Protein AF-A0A0Q9ZZK9-F1 (afdb_monomer)

Mean predicted aligned error: 14.78 Å

Structure (mmCIF, N/CA/C/O backbone):
data_AF-A0A0Q9ZZK9-F1
#
_entry.id   AF-A0A0Q9ZZK9-F1
#
loop_
_atom_site.group_PDB
_atom_site.id
_atom_site.type_symbol
_atom_site.label_atom_id
_atom_site.label_alt_id
_atom_site.label_comp_id
_atom_site.label_asym_id
_atom_site.label_entity_id
_atom_site.label_seq_id
_atom_site.pdbx_PDB_ins_code
_atom_site.Cartn_x
_atom_site.Cartn_y
_atom_site.Cartn_z
_atom_site.occupancy
_atom_site.B_iso_or_equiv
_atom_site.auth_seq_id
_atom_site.auth_comp_id
_atom_site.auth_asym_id
_atom_site.auth_atom_id
_atom_site.pdbx_PDB_model_num
ATOM 1 N N . MET A 1 1 ? 10.231 29.703 -24.507 1.00 33.44 1 MET A N 1
ATOM 2 C CA . MET A 1 1 ? 10.403 28.643 -23.494 1.00 33.44 1 MET A CA 1
ATOM 3 C C . MET A 1 1 ? 9.186 27.746 -23.567 1.00 33.44 1 MET A C 1
ATOM 5 O O . MET A 1 1 ? 8.102 28.190 -23.223 1.00 33.44 1 MET A O 1
ATOM 9 N N . THR A 1 2 ? 9.335 26.544 -24.109 1.00 31.19 2 THR A N 1
ATOM 10 C CA . THR A 1 2 ? 8.313 25.496 -24.053 1.00 31.19 2 THR A CA 1
ATOM 11 C C . THR A 1 2 ? 8.443 24.808 -22.702 1.00 31.19 2 THR A C 1
ATOM 13 O O . THR A 1 2 ? 9.446 24.155 -22.432 1.00 31.19 2 THR A O 1
ATOM 16 N N . THR A 1 3 ? 7.464 25.004 -21.824 1.00 30.81 3 THR A N 1
ATOM 17 C CA . THR A 1 3 ? 7.377 24.270 -20.561 1.00 30.81 3 THR A CA 1
ATOM 18 C C . THR A 1 3 ? 7.040 22.821 -20.900 1.00 30.81 3 THR A C 1
ATOM 20 O O . THR A 1 3 ? 5.888 22.508 -21.195 1.00 30.81 3 THR A O 1
ATOM 23 N N . LEU A 1 4 ? 8.044 21.943 -20.924 1.00 34.81 4 LEU A N 1
ATOM 24 C CA . LEU A 1 4 ? 7.832 20.498 -20.934 1.00 34.81 4 LEU A CA 1
ATOM 25 C C . LEU A 1 4 ? 7.202 20.135 -19.586 1.00 34.81 4 LEU A C 1
ATOM 27 O O . LEU A 1 4 ? 7.900 19.962 -18.592 1.00 34.81 4 LEU A O 1
ATOM 31 N N . LYS A 1 5 ? 5.869 20.090 -19.527 1.00 42.38 5 LYS A N 1
ATOM 32 C CA . LYS A 1 5 ? 5.187 19.386 -18.443 1.00 42.38 5 LYS A CA 1
ATOM 33 C C . LYS A 1 5 ? 5.398 17.903 -18.710 1.00 42.38 5 LYS A C 1
ATOM 35 O O . LYS A 1 5 ? 4.790 17.362 -19.629 1.00 42.38 5 LYS A O 1
ATOM 40 N N . TYR A 1 6 ? 6.295 17.279 -17.956 1.00 49.12 6 TYR A N 1
ATOM 41 C CA . TYR A 1 6 ? 6.375 15.828 -17.909 1.00 49.12 6 TYR A CA 1
ATOM 42 C C . TYR A 1 6 ? 5.040 15.333 -17.341 1.00 49.12 6 TYR A C 1
ATOM 44 O O . TYR A 1 6 ? 4.742 15.566 -16.173 1.00 49.12 6 TYR A O 1
ATOM 52 N N . GLN A 1 7 ? 4.179 14.778 -18.195 1.00 57.91 7 GLN A N 1
ATOM 53 C CA . GLN A 1 7 ? 2.940 14.153 -17.749 1.00 57.91 7 GLN A CA 1
ATOM 54 C C . GLN A 1 7 ? 3.280 12.727 -17.341 1.00 57.91 7 GLN A C 1
ATOM 56 O O . GLN A 1 7 ? 3.675 11.918 -18.179 1.00 57.91 7 GLN A O 1
ATOM 61 N N . PHE A 1 8 ? 3.161 12.439 -16.049 1.00 69.69 8 PHE A N 1
ATOM 62 C CA . PHE A 1 8 ? 3.243 11.075 -15.560 1.00 69.69 8 PHE A CA 1
ATOM 63 C C . PHE A 1 8 ? 2.105 10.261 -16.182 1.00 69.69 8 PHE A C 1
ATOM 65 O O . PHE A 1 8 ? 0.929 10.542 -15.962 1.00 69.69 8 PHE A O 1
ATOM 72 N N . GLU A 1 9 ? 2.453 9.272 -16.999 1.00 81.38 9 GLU A N 1
ATOM 73 C CA . GLU A 1 9 ? 1.476 8.351 -17.572 1.00 81.38 9 GLU A CA 1
ATOM 74 C C . GLU A 1 9 ? 1.283 7.164 -16.627 1.00 81.38 9 GLU A C 1
ATOM 76 O O . GLU A 1 9 ? 2.243 6.464 -16.286 1.00 81.38 9 GLU A O 1
ATOM 81 N N . GLN A 1 10 ? 0.043 6.913 -16.215 1.00 87.44 10 GLN A N 1
ATOM 82 C CA . GLN A 1 10 ? -0.268 5.734 -15.421 1.00 87.44 10 GLN A CA 1
ATOM 83 C C . GLN A 1 10 ? -0.131 4.468 -16.271 1.00 87.44 10 GLN A C 1
ATOM 85 O O . GLN A 1 10 ? -0.814 4.318 -17.283 1.00 87.44 10 GLN A O 1
ATOM 90 N N . LYS A 1 11 ? 0.711 3.528 -15.832 1.00 92.31 11 LYS A N 1
ATOM 91 C CA . LYS A 1 11 ? 0.868 2.212 -16.466 1.00 92.31 11 LYS A CA 1
ATOM 92 C C . LYS A 1 11 ? 0.573 1.104 -15.467 1.00 92.31 11 LYS A C 1
ATOM 94 O O . LYS A 1 11 ? 0.975 1.180 -14.304 1.00 92.31 11 LYS A O 1
ATOM 99 N N . ARG A 1 12 ? -0.113 0.066 -15.939 1.00 95.00 12 ARG A N 1
ATOM 100 C CA . ARG A 1 12 ? -0.439 -1.139 -15.173 1.00 95.00 12 ARG A CA 1
ATOM 101 C C . ARG A 1 12 ? 0.036 -2.368 -15.925 1.00 95.00 12 ARG A C 1
ATOM 103 O O . ARG A 1 12 ? -0.025 -2.396 -17.152 1.00 95.00 12 ARG A O 1
ATOM 110 N N . LEU A 1 13 ? 0.474 -3.367 -15.178 1.00 94.00 13 LEU A N 1
ATOM 111 C CA . LEU A 1 13 ? 0.823 -4.683 -15.690 1.00 94.00 13 LEU A CA 1
ATOM 112 C C . LEU A 1 13 ? 0.164 -5.729 -14.793 1.00 94.00 13 LEU A C 1
ATOM 114 O O . LEU A 1 13 ? 0.241 -5.640 -13.570 1.00 94.00 13 LEU A O 1
ATOM 118 N N . ASP A 1 14 ? -0.506 -6.697 -15.402 1.00 93.62 14 ASP A N 1
ATOM 119 C CA . ASP A 1 14 ? -1.226 -7.751 -14.689 1.00 93.62 14 ASP A CA 1
ATOM 120 C C . ASP A 1 14 ? -0.397 -9.035 -14.607 1.00 93.62 14 ASP A C 1
ATOM 122 O O . ASP A 1 14 ? 0.556 -9.228 -15.364 1.00 93.62 14 ASP A O 1
ATOM 126 N N . ASN A 1 15 ? -0.834 -9.952 -13.740 1.00 89.81 15 ASN A N 1
ATOM 127 C CA . ASN A 1 15 ? -0.297 -11.309 -13.613 1.00 89.81 15 ASN A CA 1
ATOM 128 C C . ASN A 1 15 ? 1.190 -11.358 -13.231 1.00 89.81 15 ASN A C 1
ATOM 130 O O . ASN A 1 15 ? 1.934 -12.202 -13.732 1.00 89.81 15 ASN A O 1
ATOM 134 N N . PHE A 1 16 ? 1.632 -10.481 -12.327 1.00 88.06 16 PHE A N 1
ATOM 135 C CA . PHE A 1 16 ? 2.934 -10.670 -11.698 1.00 88.06 16 PHE A CA 1
ATOM 136 C C . PHE A 1 16 ? 2.920 -11.931 -10.837 1.00 88.06 16 PHE A C 1
ATOM 138 O O . PHE A 1 16 ? 2.077 -12.100 -9.953 1.00 88.06 16 PHE A O 1
ATOM 145 N N . GLU A 1 17 ? 3.897 -12.800 -11.066 1.00 82.19 17 GLU A N 1
ATOM 146 C CA . GLU A 1 17 ? 4.123 -13.978 -10.242 1.00 82.19 17 GLU A CA 1
ATOM 147 C C . GLU A 1 17 ? 5.374 -13.774 -9.397 1.00 82.19 17 GLU A C 1
ATOM 149 O O . GLU A 1 17 ? 6.471 -13.546 -9.911 1.00 82.19 17 GLU A O 1
ATOM 154 N N . TRP A 1 18 ? 5.214 -13.886 -8.079 1.00 78.06 18 TRP A N 1
ATOM 155 C CA . TRP A 1 18 ? 6.359 -13.988 -7.190 1.00 78.06 18 TRP A CA 1
ATOM 156 C C . TRP A 1 18 ? 7.059 -15.324 -7.443 1.00 78.06 18 TRP A C 1
ATOM 158 O O . TRP A 1 18 ? 6.504 -16.391 -7.172 1.00 78.06 18 TRP A O 1
ATOM 168 N N . SER A 1 19 ? 8.288 -15.266 -7.948 1.00 64.94 19 SER A N 1
ATOM 169 C CA . SER A 1 19 ? 9.157 -16.435 -8.011 1.00 64.94 19 SER A CA 1
ATOM 170 C C . SER A 1 19 ? 10.058 -16.442 -6.775 1.00 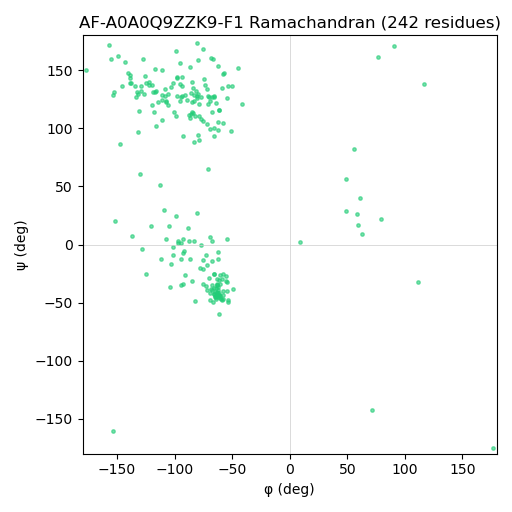64.94 19 SER A C 1
ATOM 172 O O . SER A 1 19 ? 10.740 -15.462 -6.490 1.00 64.94 19 SER A O 1
ATOM 174 N N . ASP A 1 20 ? 10.077 -17.557 -6.039 1.00 56.19 20 ASP A N 1
ATOM 175 C CA . ASP A 1 20 ? 10.838 -17.799 -4.793 1.00 56.19 20 ASP A CA 1
ATOM 176 C C . ASP A 1 20 ? 12.370 -17.553 -4.881 1.00 56.19 20 ASP A C 1
ATOM 178 O O . ASP A 1 20 ? 13.110 -17.855 -3.945 1.00 56.19 20 ASP A O 1
ATOM 182 N N . GLY A 1 21 ? 12.875 -17.053 -6.011 1.00 53.16 21 GLY A N 1
ATOM 183 C CA . GLY A 1 21 ? 14.287 -16.883 -6.340 1.00 53.16 21 GL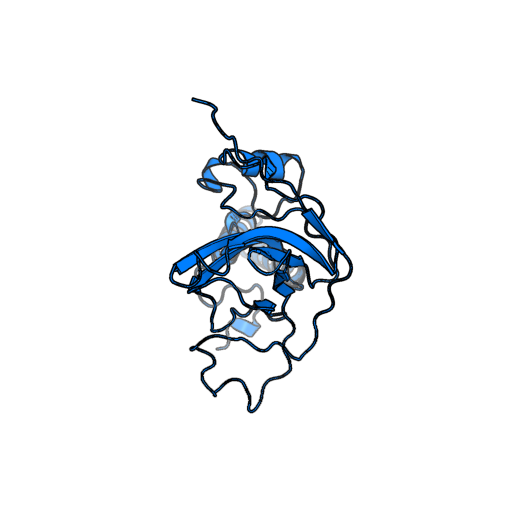Y A CA 1
ATOM 184 C C . GLY A 1 21 ? 14.774 -15.435 -6.365 1.00 53.16 21 GLY A C 1
ATOM 185 O O . GLY A 1 21 ? 15.687 -15.152 -7.141 1.00 53.16 21 GLY A O 1
ATOM 186 N N . SER A 1 22 ? 14.191 -14.532 -5.565 1.00 46.97 22 SER A N 1
ATOM 187 C CA . SER A 1 22 ? 14.610 -13.123 -5.463 1.00 46.97 22 SER A CA 1
ATOM 188 C C . SER A 1 22 ? 16.121 -12.995 -5.223 1.00 46.97 22 SER A C 1
ATOM 190 O O . SER A 1 22 ? 16.605 -13.081 -4.093 1.00 46.97 22 SER A O 1
ATOM 192 N N . LYS A 1 23 ? 16.881 -12.751 -6.294 1.00 44.78 23 LYS A N 1
ATOM 193 C CA . LYS A 1 23 ? 18.281 -12.334 -6.222 1.00 44.78 23 LYS A CA 1
ATOM 194 C C . LYS A 1 23 ? 18.297 -10.848 -5.894 1.00 44.78 23 LYS A C 1
ATOM 196 O O . LYS A 1 23 ? 18.299 -10.023 -6.798 1.00 44.78 23 LYS A O 1
ATOM 201 N N . LEU A 1 24 ? 18.325 -10.517 -4.606 1.00 49.19 24 LEU A N 1
ATOM 202 C CA . LEU A 1 24 ? 18.665 -9.166 -4.161 1.00 49.19 24 LEU A CA 1
ATOM 203 C C . LEU A 1 24 ? 20.064 -8.832 -4.702 1.00 49.19 24 LEU A C 1
ATOM 205 O O . LEU A 1 24 ? 21.065 -9.360 -4.217 1.00 49.19 24 LEU A O 1
ATOM 209 N N . SER A 1 25 ? 20.156 -8.004 -5.742 1.00 40.66 25 SER A N 1
ATOM 210 C CA . SER A 1 25 ? 21.444 -7.523 -6.242 1.00 40.66 25 SER A CA 1
ATOM 211 C C . SER A 1 25 ? 21.783 -6.189 -5.581 1.00 40.66 25 SER A C 1
ATOM 213 O O . SER A 1 25 ? 21.379 -5.135 -6.061 1.00 40.66 25 SER A O 1
ATOM 215 N N . GLY A 1 26 ? 22.526 -6.251 -4.475 1.00 38.25 26 GLY A N 1
ATOM 216 C CA . GLY A 1 26 ? 23.018 -5.094 -3.724 1.00 38.25 26 GLY A CA 1
ATOM 217 C C . GLY A 1 26 ? 23.906 -5.523 -2.551 1.00 38.25 26 GLY A C 1
ATOM 218 O O . GLY A 1 26 ? 23.743 -6.613 -2.008 1.00 38.25 26 GLY A O 1
ATOM 219 N N . ILE A 1 27 ? 24.875 -4.679 -2.178 1.00 40.12 27 ILE A N 1
ATOM 220 C CA . ILE A 1 27 ? 26.032 -4.969 -1.293 1.00 40.12 27 ILE A CA 1
ATOM 221 C C . ILE A 1 27 ? 25.641 -5.374 0.152 1.00 40.12 27 ILE A C 1
ATOM 223 O O . ILE A 1 27 ? 26.486 -5.818 0.926 1.00 40.12 27 ILE A O 1
ATOM 227 N N . THR A 1 28 ? 24.359 -5.311 0.510 1.00 42.41 28 THR A N 1
ATOM 228 C CA . THR A 1 28 ? 23.844 -5.616 1.854 1.00 42.41 28 THR A CA 1
ATOM 229 C C . THR A 1 28 ? 23.132 -6.965 1.962 1.00 42.41 28 THR A C 1
ATOM 231 O O . THR A 1 28 ? 22.458 -7.214 2.959 1.00 42.41 28 THR A O 1
ATOM 234 N N . ALA A 1 29 ? 23.306 -7.874 0.997 1.00 41.09 29 ALA A N 1
ATOM 235 C CA . ALA A 1 29 ? 23.005 -9.293 1.201 1.00 41.09 29 ALA A CA 1
ATOM 236 C C . ALA A 1 29 ? 24.052 -9.912 2.155 1.00 41.09 29 ALA A C 1
ATOM 238 O O . ALA A 1 29 ? 24.884 -10.737 1.778 1.00 41.09 29 ALA A O 1
ATOM 239 N N . LEU A 1 30 ? 24.059 -9.455 3.411 1.00 39.41 30 LEU A N 1
ATOM 240 C CA . LEU A 1 30 ? 24.811 -10.071 4.494 1.00 39.41 30 LEU A CA 1
ATOM 241 C C . LEU A 1 30 ? 24.196 -11.448 4.745 1.00 39.41 30 LEU A C 1
ATOM 243 O O . LEU A 1 30 ? 23.138 -11.540 5.355 1.00 39.41 30 LEU A O 1
ATOM 247 N N . THR A 1 31 ? 24.861 -12.469 4.199 1.00 39.97 31 THR A N 1
ATOM 248 C CA . THR A 1 31 ? 25.118 -13.880 4.591 1.00 39.97 31 THR A CA 1
ATOM 249 C C . THR A 1 31 ? 24.412 -14.556 5.788 1.00 39.97 31 THR A C 1
ATOM 251 O O . THR A 1 31 ? 24.698 -15.718 6.063 1.00 39.97 31 THR A O 1
ATOM 254 N N . ASN A 1 32 ? 23.494 -13.910 6.500 1.00 40.75 32 ASN A N 1
ATOM 255 C CA . ASN A 1 32 ? 22.751 -14.455 7.635 1.00 40.75 32 ASN A CA 1
ATOM 256 C C . ASN A 1 32 ? 21.324 -14.897 7.272 1.00 40.75 32 ASN A C 1
ATOM 258 O O . ASN A 1 32 ? 20.674 -15.549 8.084 1.00 40.75 32 ASN A O 1
ATOM 262 N N . ASP A 1 33 ? 20.838 -14.583 6.068 1.00 45.06 33 ASP A N 1
ATOM 263 C CA . ASP A 1 33 ? 19.449 -14.859 5.673 1.00 45.06 33 ASP A CA 1
ATOM 264 C C . ASP A 1 33 ? 19.222 -16.266 5.089 1.00 45.06 33 ASP A C 1
ATOM 266 O O . ASP A 1 33 ? 18.076 -16.699 4.984 1.00 45.06 33 ASP A O 1
ATOM 270 N N . GLU A 1 34 ? 20.282 -17.011 4.752 1.00 43.56 34 GLU A N 1
ATOM 271 C CA . GLU A 1 34 ? 20.164 -18.240 3.947 1.00 43.56 34 GLU A CA 1
ATOM 272 C C . GLU A 1 34 ? 20.056 -19.556 4.734 1.00 43.56 34 GLU A C 1
ATOM 274 O O . GLU A 1 34 ? 19.752 -20.582 4.128 1.00 43.56 34 GLU A O 1
ATOM 279 N N . ARG A 1 35 ? 20.310 -19.591 6.052 1.00 40.25 35 ARG A N 1
ATOM 280 C CA . ARG A 1 35 ? 20.484 -20.889 6.741 1.00 40.25 35 ARG A CA 1
ATOM 281 C C . ARG A 1 35 ? 19.237 -21.541 7.339 1.00 40.25 35 ARG A C 1
ATOM 283 O O . ARG A 1 35 ? 19.246 -22.760 7.391 1.00 40.25 35 ARG A O 1
ATOM 290 N N . ASP A 1 36 ? 18.181 -20.809 7.709 1.00 40.44 36 ASP A N 1
ATOM 291 C CA . ASP A 1 36 ? 17.044 -21.408 8.452 1.00 40.44 36 ASP A CA 1
ATOM 292 C C . ASP A 1 36 ? 15.664 -20.733 8.245 1.00 40.44 36 ASP A C 1
ATOM 294 O O . ASP A 1 36 ? 14.758 -20.879 9.067 1.00 40.44 36 ASP A O 1
A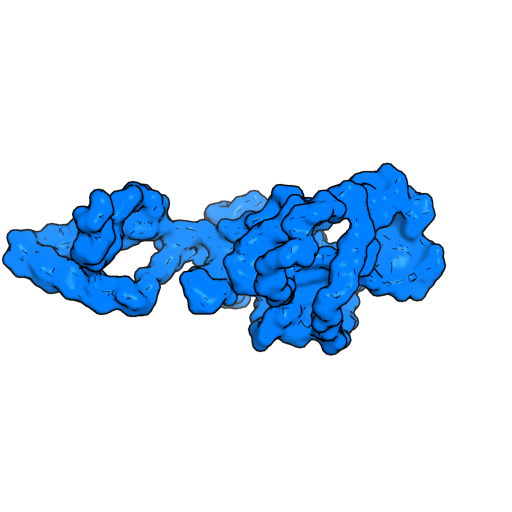TOM 298 N N . ARG A 1 37 ? 15.439 -19.967 7.168 1.00 49.62 37 ARG A N 1
ATOM 299 C CA . ARG A 1 37 ? 14.159 -19.251 7.013 1.00 49.62 37 ARG A CA 1
ATOM 300 C C . ARG A 1 37 ? 13.063 -20.110 6.382 1.00 49.62 37 ARG A C 1
ATOM 302 O O . ARG A 1 37 ? 13.176 -20.542 5.237 1.00 49.62 37 ARG A O 1
ATOM 309 N N . VAL A 1 38 ? 11.943 -20.243 7.101 1.00 52.81 38 VAL A N 1
ATOM 310 C CA . VAL A 1 38 ? 10.607 -20.339 6.487 1.00 52.81 38 VAL A CA 1
ATOM 311 C C . VAL A 1 38 ? 10.573 -19.320 5.348 1.00 52.81 38 VAL A C 1
ATOM 313 O O . VAL A 1 38 ? 10.850 -18.142 5.583 1.00 52.81 38 VAL A O 1
ATOM 316 N N . ARG A 1 39 ? 10.341 -19.774 4.112 1.00 64.12 39 ARG A N 1
ATOM 317 C CA . ARG A 1 39 ? 10.305 -18.897 2.935 1.00 64.12 39 ARG A CA 1
ATOM 318 C C . ARG A 1 39 ? 9.164 -17.898 3.114 1.00 64.12 39 ARG A C 1
ATOM 320 O O . ARG A 1 39 ? 8.014 -18.252 2.884 1.00 64.12 39 ARG A O 1
ATOM 327 N N . LYS A 1 40 ? 9.488 -16.685 3.559 1.00 75.56 40 LYS A N 1
ATOM 328 C CA . LYS A 1 40 ? 8.525 -15.589 3.669 1.00 75.56 40 LYS A CA 1
ATOM 329 C C . LYS A 1 40 ? 8.178 -15.104 2.272 1.00 75.56 40 LYS A C 1
ATOM 331 O O . LYS A 1 40 ? 9.081 -14.896 1.457 1.00 75.56 40 LYS A O 1
ATOM 336 N N . GLN A 1 41 ? 6.895 -14.911 2.003 1.00 87.00 41 GLN A N 1
ATOM 337 C CA . GLN A 1 41 ? 6.450 -14.261 0.777 1.00 87.00 41 GLN A CA 1
ATOM 338 C C . GLN A 1 41 ? 6.217 -12.777 1.058 1.00 87.00 41 GLN A C 1
ATOM 340 O O . GLN A 1 41 ? 5.688 -12.430 2.113 1.00 87.00 41 GLN A O 1
ATOM 345 N N . PRO A 1 42 ? 6.620 -11.861 0.166 1.00 91.31 42 PRO A N 1
ATOM 346 C CA . PRO A 1 42 ? 6.307 -10.459 0.370 1.00 91.31 42 PRO A CA 1
ATOM 347 C C . PRO A 1 42 ? 4.825 -10.205 0.101 1.00 91.31 42 PRO A C 1
ATOM 349 O O . PRO A 1 42 ? 4.298 -10.679 -0.901 1.00 91.31 42 PRO A O 1
ATOM 352 N N . LEU A 1 43 ? 4.164 -9.409 0.939 1.00 91.75 43 LEU A N 1
ATOM 353 C CA . LEU A 1 43 ? 2.839 -8.852 0.637 1.00 91.75 43 LEU A CA 1
ATOM 354 C C . LEU A 1 43 ? 2.931 -7.849 -0.512 1.00 91.75 43 LEU A C 1
ATOM 356 O O . LEU A 1 43 ? 2.077 -7.817 -1.397 1.00 91.75 43 LEU A O 1
ATOM 360 N N . PHE A 1 44 ? 4.007 -7.063 -0.506 1.00 94.06 44 PHE A N 1
ATOM 361 C CA . PHE A 1 44 ? 4.289 -6.027 -1.487 1.00 94.06 44 PHE A CA 1
ATOM 362 C C . PHE A 1 44 ? 5.762 -6.042 -1.859 1.00 94.06 44 PHE A C 1
ATOM 364 O O . PHE A 1 44 ? 6.627 -6.256 -1.003 1.00 94.06 44 PHE A O 1
ATOM 371 N N . TYR A 1 45 ? 6.053 -5.774 -3.123 1.00 93.81 45 TYR A N 1
ATOM 372 C CA . TYR A 1 45 ? 7.416 -5.648 -3.618 1.00 93.81 45 TYR A CA 1
ATOM 373 C C . TYR A 1 45 ? 7.478 -4.662 -4.783 1.00 93.81 45 TYR A C 1
ATOM 375 O O . TYR A 1 45 ? 6.449 -4.333 -5.375 1.00 93.81 45 TYR A O 1
ATOM 383 N N . LEU A 1 46 ? 8.678 -4.178 -5.095 1.00 93.44 46 LEU A N 1
ATOM 384 C CA . LEU A 1 46 ? 8.940 -3.456 -6.335 1.00 93.44 46 LEU A CA 1
ATOM 385 C C . LEU A 1 46 ? 9.539 -4.400 -7.371 1.00 93.44 46 LEU A C 1
ATOM 387 O O . LEU A 1 46 ? 10.323 -5.277 -7.016 1.00 93.44 46 LEU A O 1
ATOM 391 N N . GLU A 1 47 ? 9.165 -4.217 -8.629 1.00 92.44 47 GL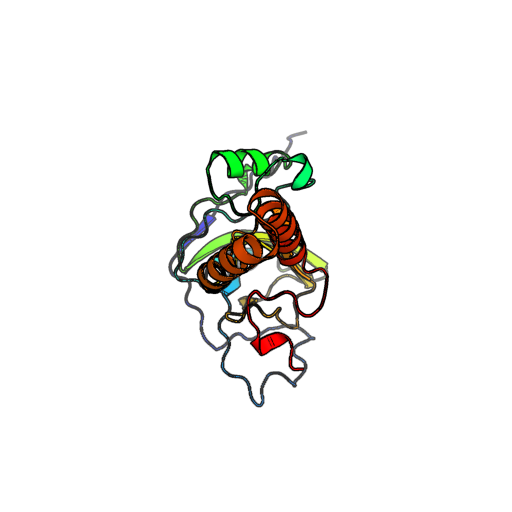U A N 1
ATOM 392 C CA . GLU A 1 47 ? 9.683 -4.978 -9.762 1.00 92.44 47 GLU A CA 1
ATOM 393 C C . GLU A 1 47 ? 10.152 -4.018 -10.850 1.00 92.44 47 GLU A C 1
ATOM 395 O O . GLU A 1 47 ? 9.435 -3.089 -11.233 1.00 92.44 47 GLU A O 1
ATOM 400 N N . THR A 1 48 ? 11.356 -4.257 -11.352 1.00 90.94 48 THR A N 1
ATOM 401 C CA . THR A 1 48 ? 11.954 -3.461 -12.422 1.00 90.94 48 THR A CA 1
ATOM 402 C C . THR A 1 48 ? 11.690 -4.129 -13.767 1.00 90.94 48 THR A C 1
ATOM 404 O O . THR A 1 48 ? 12.068 -5.280 -13.980 1.00 90.94 48 THR A O 1
ATOM 407 N N . VAL A 1 49 ? 11.064 -3.402 -14.691 1.00 90.00 49 VAL A N 1
ATOM 408 C CA . VAL A 1 49 ? 10.748 -3.872 -16.044 1.00 90.00 49 VAL A CA 1
ATOM 409 C C . VAL A 1 49 ? 11.483 -3.000 -17.053 1.00 90.00 49 VAL A C 1
ATOM 411 O O . VAL A 1 49 ? 11.175 -1.817 -17.201 1.00 90.00 49 VAL A O 1
ATOM 414 N N . SER A 1 50 ? 12.437 -3.591 -17.771 1.00 89.44 50 SER A N 1
ATOM 415 C CA . SER A 1 50 ? 13.195 -2.874 -18.796 1.00 89.44 50 SER A CA 1
ATOM 416 C C . SER A 1 50 ? 12.304 -2.453 -19.956 1.00 89.44 50 SER A C 1
ATOM 418 O O . SER A 1 50 ? 11.611 -3.276 -20.559 1.00 89.44 50 SER A O 1
ATOM 420 N N . ILE A 1 51 ? 12.350 -1.162 -20.275 1.00 86.88 51 ILE A N 1
ATOM 421 C CA . ILE A 1 51 ? 11.701 -0.602 -21.460 1.00 86.88 51 ILE A CA 1
ATOM 422 C C . ILE A 1 51 ? 12.616 -0.836 -22.662 1.00 86.88 51 ILE A C 1
ATOM 424 O O . ILE A 1 51 ? 12.184 -1.341 -23.700 1.00 86.88 51 ILE A O 1
ATOM 428 N N . ASP A 1 52 ? 13.895 -0.499 -22.499 1.00 87.88 52 ASP A N 1
ATOM 429 C CA . ASP A 1 52 ? 14.954 -0.691 -23.482 1.00 87.88 52 ASP A CA 1
ATOM 430 C C . ASP A 1 52 ? 16.332 -0.829 -22.798 1.00 87.88 52 ASP A C 1
ATOM 432 O O . ASP A 1 52 ? 16.430 -1.174 -21.624 1.00 87.88 52 ASP A O 1
ATOM 436 N N . SER A 1 53 ? 17.426 -0.616 -23.537 1.00 84.00 53 SER A N 1
ATOM 437 C CA . SER A 1 53 ? 18.790 -0.702 -22.996 1.00 84.00 53 SER A CA 1
ATOM 438 C C . SER A 1 53 ? 19.230 0.508 -22.159 1.00 84.00 53 SER A C 1
ATOM 440 O O . SER A 1 53 ? 20.378 0.542 -21.711 1.00 84.00 53 SER A O 1
ATOM 442 N N . TYR A 1 54 ? 18.379 1.520 -22.004 1.00 84.56 54 TYR A N 1
ATOM 443 C CA . TYR A 1 54 ? 18.680 2.801 -21.367 1.00 84.56 54 TYR A CA 1
ATOM 444 C C . TYR A 1 54 ? 17.732 3.142 -20.217 1.00 84.56 54 TYR A C 1
ATOM 446 O O . TYR A 1 54 ? 18.140 3.892 -19.328 1.00 84.56 54 TYR A O 1
ATOM 454 N N . GLU A 1 55 ? 16.508 2.621 -20.214 1.00 88.50 55 GLU A N 1
ATOM 455 C CA . GLU A 1 55 ? 15.483 2.951 -19.227 1.00 88.50 55 GLU A CA 1
ATOM 456 C C . GLU A 1 55 ? 14.767 1.710 -18.686 1.00 88.50 55 GLU A C 1
ATOM 458 O O . GLU A 1 55 ? 14.345 0.821 -19.432 1.00 88.50 55 GLU A O 1
ATOM 463 N N . ASP A 1 56 ? 14.583 1.706 -17.369 1.00 90.06 56 ASP A N 1
ATOM 464 C CA . ASP A 1 56 ? 13.783 0.726 -16.651 1.00 90.06 56 ASP A CA 1
ATOM 465 C C . ASP A 1 56 ? 12.576 1.414 -15.990 1.00 90.06 56 ASP A C 1
ATOM 467 O O . ASP A 1 56 ? 12.738 2.423 -15.303 1.00 90.06 56 ASP A O 1
ATOM 471 N N . ASP A 1 57 ? 11.372 0.857 -16.150 1.00 91.88 57 ASP A N 1
ATOM 472 C CA . ASP A 1 57 ? 10.189 1.242 -15.370 1.00 91.88 57 ASP A CA 1
ATOM 473 C C . ASP A 1 57 ? 10.186 0.464 -14.037 1.00 91.88 57 ASP A C 1
ATOM 475 O O . ASP A 1 57 ? 10.468 -0.733 -13.992 1.00 91.88 57 ASP A O 1
ATOM 479 N N . ILE A 1 58 ? 9.808 1.124 -12.943 1.00 91.75 58 ILE A N 1
ATOM 480 C CA . ILE A 1 58 ? 9.686 0.527 -11.607 1.00 91.75 58 ILE A CA 1
ATOM 481 C C . ILE A 1 58 ? 8.207 0.395 -11.262 1.00 91.75 58 ILE A C 1
ATOM 483 O O . ILE A 1 58 ? 7.472 1.387 -11.223 1.00 91.75 58 ILE A O 1
ATOM 487 N N . TYR A 1 59 ? 7.776 -0.826 -10.964 1.00 94.12 59 TYR A N 1
ATOM 488 C CA . TYR A 1 59 ? 6.403 -1.158 -10.603 1.00 94.12 59 TYR A CA 1
ATOM 489 C C . TYR A 1 59 ? 6.297 -1.494 -9.121 1.00 94.12 59 TYR A C 1
ATOM 491 O O . TYR A 1 59 ? 7.073 -2.291 -8.614 1.00 94.12 59 TYR A O 1
ATOM 499 N N . PHE A 1 60 ? 5.299 -0.941 -8.436 1.00 95.50 60 PHE A N 1
ATOM 500 C CA . PHE A 1 60 ? 4.813 -1.497 -7.177 1.00 95.50 60 PHE A CA 1
ATOM 501 C C . PHE A 1 60 ? 3.875 -2.657 -7.475 1.00 95.50 60 PHE A C 1
ATOM 503 O O . PHE A 1 60 ? 2.913 -2.466 -8.215 1.00 95.50 60 PHE A O 1
ATOM 510 N N . VAL A 1 61 ? 4.113 -3.820 -6.873 1.00 96.00 61 VAL A N 1
ATOM 511 C CA . VAL A 1 61 ? 3.313 -5.027 -7.079 1.00 96.00 61 VAL A CA 1
ATOM 512 C C . VAL A 1 61 ? 2.510 -5.372 -5.830 1.00 96.00 61 VAL A C 1
ATOM 514 O O . VAL A 1 61 ? 3.059 -5.582 -4.744 1.00 96.00 61 VAL A O 1
ATOM 517 N N . ASN A 1 62 ? 1.192 -5.489 -6.009 1.00 95.00 62 ASN A N 1
ATOM 518 C CA . ASN A 1 62 ? 0.289 -6.047 -5.012 1.00 95.00 62 ASN A CA 1
ATOM 519 C C . ASN A 1 62 ? 0.354 -7.581 -5.053 1.00 95.00 62 ASN A C 1
ATOM 521 O O . ASN A 1 62 ? -0.350 -8.216 -5.835 1.00 95.00 62 ASN A O 1
ATOM 525 N N . ASN A 1 63 ? 1.184 -8.198 -4.212 1.00 94.50 63 ASN A N 1
ATOM 526 C CA . ASN A 1 63 ? 1.313 -9.657 -4.174 1.00 94.50 63 ASN A CA 1
ATOM 527 C C . ASN A 1 63 ? 0.234 -10.338 -3.312 1.00 94.50 63 ASN A C 1
ATOM 529 O O . ASN A 1 63 ? 0.265 -11.557 -3.134 1.00 94.50 63 ASN A O 1
ATOM 533 N N . THR A 1 64 ? -0.715 -9.582 -2.766 1.00 89.38 64 THR A N 1
ATOM 534 C CA . THR A 1 64 ? -1.782 -10.118 -1.916 1.00 89.38 64 THR A CA 1
ATOM 535 C C . THR A 1 64 ? -2.906 -10.735 -2.755 1.00 89.38 64 THR A C 1
ATOM 537 O O . THR A 1 64 ? -2.908 -10.645 -3.984 1.00 89.38 64 THR A O 1
ATOM 540 N N . ASN A 1 65 ? -3.869 -11.373 -2.086 1.00 87.88 65 ASN A N 1
ATOM 541 C CA . ASN A 1 65 ? -5.106 -11.859 -2.709 1.00 87.88 65 ASN A CA 1
ATOM 542 C C . ASN A 1 65 ? -6.247 -10.830 -2.627 1.00 87.88 65 ASN A C 1
ATOM 544 O O . ASN A 1 65 ? -7.375 -11.130 -3.014 1.00 87.88 65 ASN A O 1
ATOM 548 N N . GLU A 1 66 ? -5.967 -9.629 -2.118 1.00 85.06 66 GLU A N 1
ATOM 549 C CA . GLU A 1 66 ? -6.947 -8.569 -1.912 1.00 85.06 66 GLU A CA 1
ATOM 550 C C . GLU A 1 66 ? -6.695 -7.406 -2.871 1.00 85.06 66 GLU A C 1
ATOM 552 O O . GLU A 1 66 ? -5.568 -7.136 -3.284 1.00 85.06 66 GLU A O 1
ATOM 557 N N . MET A 1 67 ? -7.759 -6.701 -3.245 1.00 85.25 67 MET A N 1
ATOM 558 C CA . MET A 1 67 ? -7.631 -5.461 -4.002 1.00 85.25 67 MET A CA 1
ATOM 559 C C . MET A 1 67 ? -7.214 -4.335 -3.055 1.00 85.25 67 MET A C 1
ATOM 561 O O . MET A 1 67 ? -7.900 -4.063 -2.068 1.00 85.25 67 MET A O 1
ATOM 565 N N . LEU A 1 68 ? -6.135 -3.628 -3.388 1.00 83.00 68 LEU A N 1
ATOM 566 C CA . LEU A 1 68 ? -5.788 -2.391 -2.698 1.00 83.00 68 LEU A CA 1
ATOM 567 C C . LEU A 1 68 ? -6.643 -1.265 -3.256 1.00 83.00 68 LEU A C 1
ATOM 569 O O . LEU A 1 68 ? -6.679 -1.032 -4.464 1.00 83.00 68 LEU A O 1
ATOM 573 N N . ARG A 1 69 ? -7.292 -0.510 -2.372 1.00 78.19 69 ARG A N 1
ATOM 574 C CA . ARG A 1 69 ? -8.134 0.608 -2.809 1.00 78.19 69 ARG A CA 1
ATOM 575 C C . ARG A 1 69 ? -7.340 1.697 -3.524 1.00 78.19 69 ARG A C 1
ATOM 577 O O . ARG A 1 69 ? -7.863 2.330 -4.436 1.00 78.19 69 ARG A O 1
ATOM 584 N N . TRP A 1 70 ? -6.098 1.927 -3.107 1.00 82.62 70 TRP A N 1
ATOM 585 C CA . TRP A 1 70 ? -5.204 2.841 -3.800 1.00 82.62 70 TRP A CA 1
ATOM 586 C C . TRP A 1 70 ? -3.727 2.528 -3.555 1.00 82.62 70 TRP A C 1
ATOM 588 O O . TRP A 1 70 ? -3.374 1.886 -2.573 1.00 82.62 70 TRP A O 1
ATOM 598 N N . VAL A 1 71 ? -2.865 3.018 -4.440 1.00 88.12 71 VAL A N 1
ATOM 599 C CA . VAL A 1 71 ? -1.407 3.057 -4.280 1.00 88.12 71 VAL A CA 1
ATOM 600 C C . VAL A 1 71 ? -0.940 4.455 -4.672 1.00 88.12 71 VAL A C 1
ATOM 602 O O . VAL A 1 71 ? -1.273 4.936 -5.757 1.00 88.12 71 VAL A O 1
ATOM 605 N N . ALA A 1 72 ? -0.184 5.114 -3.792 1.00 85.81 72 ALA A N 1
ATOM 606 C CA . ALA A 1 72 ? 0.357 6.448 -4.046 1.00 85.81 72 ALA A CA 1
ATOM 607 C C . ALA A 1 72 ? 1.898 6.426 -4.005 1.00 85.81 72 ALA A C 1
ATOM 609 O O . ALA A 1 72 ? 2.462 6.113 -2.952 1.00 85.81 72 ALA A O 1
ATOM 610 N N . PRO A 1 73 ? 2.592 6.793 -5.101 1.00 84.88 73 PRO A N 1
ATOM 611 C CA . PRO A 1 73 ? 4.057 6.864 -5.172 1.00 84.88 73 PRO A CA 1
ATOM 612 C C . PRO A 1 73 ? 4.630 8.162 -4.567 1.00 84.88 73 PRO A C 1
ATOM 614 O O . PRO A 1 73 ? 5.679 8.661 -4.963 1.00 84.88 73 PRO A O 1
ATOM 617 N N . PHE A 1 74 ? 3.907 8.747 -3.620 1.00 75.75 74 PHE A N 1
ATOM 618 C CA . PHE A 1 74 ? 4.266 9.950 -2.883 1.00 75.75 74 PHE A CA 1
ATOM 619 C C . PHE A 1 74 ? 3.501 9.943 -1.562 1.00 75.75 74 PHE A C 1
ATOM 621 O O . PHE A 1 74 ? 2.622 9.108 -1.353 1.00 75.75 74 PHE A O 1
ATOM 628 N N . LYS A 1 75 ? 3.816 10.873 -0.658 1.00 70.38 75 LYS A N 1
ATOM 629 C CA . LYS A 1 75 ? 3.042 11.072 0.572 1.00 70.38 75 LYS A CA 1
ATOM 630 C C . LYS A 1 75 ? 1.751 11.836 0.238 1.00 70.38 75 LYS A C 1
ATOM 632 O O . LYS A 1 75 ? 1.844 13.035 -0.026 1.00 70.38 75 LYS A O 1
ATOM 637 N N . PRO A 1 76 ? 0.554 11.215 0.264 1.00 58.19 76 PRO A N 1
ATOM 638 C CA . PRO A 1 76 ? -0.650 11.896 -0.210 1.00 58.19 76 PRO A CA 1
ATOM 639 C C . PRO A 1 76 ? -1.190 12.946 0.775 1.00 58.19 76 PRO A C 1
ATOM 641 O O . PRO A 1 76 ? -1.990 13.793 0.395 1.00 58.19 76 PRO A O 1
ATOM 644 N N . TYR A 1 77 ? -0.707 12.950 2.021 1.00 58.81 77 TYR A N 1
ATOM 645 C CA . TYR A 1 77 ? -1.163 13.829 3.100 1.00 58.81 77 TYR A CA 1
ATOM 646 C C . TYR A 1 77 ? -0.017 14.638 3.720 1.00 58.81 77 TYR A C 1
ATOM 648 O O . TYR A 1 77 ? 1.054 14.109 4.022 1.00 58.81 77 TYR A O 1
ATOM 656 N N . ARG A 1 78 ? -0.256 15.922 4.024 1.00 49.81 78 ARG A N 1
ATOM 657 C CA . ARG A 1 78 ? 0.666 16.719 4.861 1.00 49.81 78 ARG A CA 1
ATOM 658 C C . ARG A 1 78 ? 0.691 16.198 6.296 1.00 49.81 78 ARG A C 1
ATOM 660 O O . ARG A 1 78 ? 1.766 15.893 6.817 1.00 49.81 78 ARG A O 1
ATOM 667 N N . ASN A 1 79 ? -0.496 16.015 6.870 1.00 51.94 79 ASN A N 1
ATOM 668 C CA . ASN A 1 79 ? -0.747 15.510 8.214 1.00 51.94 79 ASN A CA 1
ATOM 669 C C . ASN A 1 79 ? -2.139 14.851 8.234 1.00 51.94 79 ASN A C 1
ATOM 671 O O . ASN A 1 79 ? -3.111 15.463 7.790 1.00 51.94 79 ASN A O 1
ATOM 675 N N . ILE A 1 80 ? -2.245 13.611 8.718 1.00 51.97 80 ILE A N 1
ATOM 676 C CA . ILE A 1 80 ? -3.523 12.876 8.746 1.00 51.97 80 ILE A CA 1
ATOM 677 C C . ILE A 1 80 ? -4.548 13.576 9.655 1.00 51.97 80 ILE A C 1
ATOM 679 O O . ILE A 1 80 ? -5.725 13.668 9.300 1.00 51.97 80 ILE A O 1
ATOM 683 N N . ASN A 1 81 ? -4.083 14.188 10.749 1.00 52.28 81 ASN A N 1
ATOM 684 C CA . ASN A 1 81 ? -4.931 14.943 11.672 1.00 52.28 81 ASN A CA 1
ATOM 685 C C . ASN A 1 81 ? -5.495 16.220 11.023 1.00 52.28 81 ASN A C 1
ATOM 687 O O . ASN A 1 81 ? -6.634 16.603 11.284 1.00 52.28 81 ASN A O 1
ATOM 691 N N . GLU A 1 82 ? -4.727 16.875 10.145 1.00 46.09 82 GLU A N 1
ATOM 692 C CA . GLU A 1 82 ? -5.173 18.082 9.427 1.00 46.09 82 GLU A CA 1
ATOM 693 C C . GLU A 1 82 ? -6.158 17.753 8.303 1.00 46.09 82 GLU A C 1
ATOM 695 O O . GLU A 1 82 ? -7.101 18.508 8.070 1.00 46.09 82 GLU A O 1
ATOM 700 N N . ALA A 1 83 ? -5.989 16.596 7.657 1.00 48.50 83 ALA A N 1
ATOM 701 C CA . ALA A 1 83 ? -6.895 16.102 6.626 1.00 48.50 83 ALA A CA 1
ATOM 702 C C . ALA A 1 83 ? -8.289 15.728 7.171 1.00 48.50 83 ALA A C 1
ATOM 704 O O . ALA A 1 83 ? -9.217 15.535 6.386 1.00 48.50 83 ALA A O 1
ATOM 705 N N . ARG A 1 84 ? -8.452 15.608 8.504 1.00 53.47 84 ARG A N 1
ATOM 706 C CA . ARG A 1 84 ? -9.643 15.023 9.162 1.00 53.47 84 ARG A CA 1
ATOM 707 C C . ARG A 1 84 ? -10.042 13.679 8.546 1.00 53.47 84 ARG A C 1
ATOM 709 O O . ARG A 1 84 ? -11.225 13.330 8.507 1.00 53.47 84 ARG A O 1
ATOM 716 N N . ALA A 1 85 ? -9.058 12.970 8.008 1.00 51.06 85 ALA A N 1
ATOM 717 C CA . ALA A 1 85 ? -9.254 11.665 7.436 1.00 51.06 85 ALA A CA 1
ATOM 718 C C . ALA A 1 85 ? -9.213 10.642 8.566 1.00 51.06 85 ALA A C 1
ATOM 720 O O . ALA A 1 85 ? -8.278 10.628 9.362 1.00 51.06 85 ALA A O 1
ATOM 721 N N . LYS A 1 86 ? -10.225 9.786 8.624 1.00 53.19 86 LYS A N 1
ATOM 722 C CA . LYS A 1 86 ? -10.276 8.668 9.551 1.00 53.19 86 LYS A CA 1
ATOM 723 C C . LYS A 1 86 ? -9.338 7.577 9.044 1.00 53.19 86 LYS A C 1
ATOM 725 O O . LYS A 1 86 ? -9.640 6.916 8.051 1.00 53.19 86 LYS A O 1
ATOM 730 N N . LEU A 1 87 ? -8.182 7.395 9.679 1.00 47.69 87 LEU A N 1
ATOM 731 C CA . LEU A 1 87 ? -7.358 6.205 9.440 1.00 47.69 87 LEU A CA 1
ATOM 732 C C . LEU A 1 87 ? -8.239 4.977 9.676 1.00 47.69 87 LEU A C 1
ATOM 734 O O . LEU A 1 87 ? -8.913 4.883 10.695 1.00 47.69 87 LEU A O 1
ATOM 738 N N . GLY A 1 88 ? -8.309 4.082 8.700 1.00 43.84 88 GLY A N 1
ATOM 739 C CA . GLY A 1 88 ? -9.245 2.959 8.765 1.00 43.84 88 GLY A CA 1
ATOM 740 C C . GLY A 1 88 ? -10.385 3.031 7.758 1.00 43.84 88 GLY A C 1
A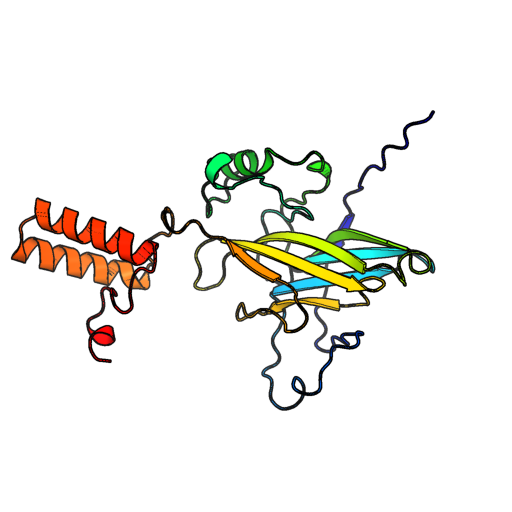TOM 741 O O . GLY A 1 88 ? -10.877 2.005 7.291 1.00 43.84 88 GLY A O 1
ATOM 742 N N . ASP A 1 89 ? -10.818 4.246 7.423 1.00 48.97 89 ASP A N 1
ATOM 743 C CA . ASP A 1 89 ? -11.954 4.454 6.539 1.00 48.97 89 ASP A CA 1
ATOM 744 C C . ASP A 1 89 ? -11.487 4.425 5.084 1.00 48.97 89 ASP A C 1
ATOM 746 O O . ASP A 1 89 ? -10.736 5.278 4.610 1.00 48.97 89 ASP A O 1
ATOM 750 N N . THR A 1 90 ? -11.914 3.400 4.357 1.00 49.94 90 THR A N 1
ATOM 751 C CA . THR A 1 90 ? -11.609 3.313 2.936 1.00 49.94 90 THR A CA 1
ATOM 752 C C . THR A 1 90 ? -12.461 4.275 2.120 1.00 49.94 90 THR A C 1
ATOM 754 O O . THR A 1 90 ? -12.044 4.571 1.013 1.00 49.94 90 THR A O 1
ATOM 757 N N . SER A 1 91 ? -13.617 4.742 2.618 1.00 56.69 91 SER A N 1
ATOM 758 C CA . SER A 1 91 ? -14.676 5.417 1.855 1.00 56.69 91 SER A CA 1
ATOM 759 C C . SER A 1 91 ? -14.171 6.481 0.879 1.00 56.69 91 SER A C 1
ATOM 761 O O . SER A 1 91 ? -13.162 7.142 1.111 1.00 56.69 91 SER A O 1
ATOM 763 N N . ASP A 1 92 ? -14.915 6.710 -0.207 1.00 60.31 92 ASP A N 1
ATOM 764 C CA . ASP A 1 92 ? -14.550 7.732 -1.197 1.00 60.31 92 ASP A CA 1
ATOM 765 C C . ASP A 1 92 ? -14.461 9.121 -0.560 1.00 60.31 92 ASP A C 1
ATOM 767 O O . ASP A 1 92 ? -13.680 9.967 -0.989 1.00 60.31 92 ASP A O 1
ATOM 771 N N . GLU A 1 93 ? -15.243 9.354 0.494 1.00 60.81 93 GLU A N 1
ATOM 772 C CA . GLU A 1 93 ? -15.187 10.566 1.297 1.00 60.81 93 GLU A CA 1
ATOM 773 C C . GLU A 1 93 ? -13.848 10.692 2.033 1.00 60.81 93 GLU A C 1
ATOM 775 O O . GLU A 1 93 ? -13.232 11.758 2.019 1.00 60.81 93 GLU A O 1
ATOM 780 N N . ASN A 1 94 ? -13.369 9.609 2.641 1.00 59.12 94 ASN A N 1
ATOM 781 C CA . ASN A 1 94 ? -12.094 9.605 3.337 1.00 59.12 94 ASN A CA 1
ATOM 782 C C . ASN A 1 94 ? -10.902 9.652 2.379 1.00 59.12 94 ASN A C 1
ATOM 784 O O . ASN A 1 94 ? -9.967 10.417 2.606 1.00 59.12 94 ASN A O 1
ATOM 788 N N . LEU A 1 95 ? -10.976 8.938 1.252 1.00 57.84 95 LEU A N 1
ATOM 789 C CA . LEU A 1 95 ? -10.016 9.051 0.155 1.00 57.84 95 LEU A CA 1
ATOM 790 C C . LEU A 1 95 ? -9.885 10.512 -0.286 1.00 57.84 95 LEU A C 1
ATOM 792 O O . LEU A 1 95 ? -8.776 11.039 -0.330 1.00 57.84 95 LEU A O 1
ATOM 796 N N . ARG A 1 96 ? -11.010 11.204 -0.523 1.00 60.72 96 ARG A N 1
ATOM 797 C CA . ARG A 1 96 ? -11.037 12.634 -0.882 1.00 60.72 96 ARG A CA 1
ATOM 798 C C . ARG A 1 96 ? -10.433 13.537 0.192 1.00 60.72 96 ARG A C 1
ATOM 800 O O . ARG A 1 96 ? -9.808 14.528 -0.163 1.00 60.72 96 ARG A O 1
ATOM 807 N N . LYS A 1 97 ? -10.587 13.206 1.477 1.00 58.19 97 LYS A N 1
ATOM 808 C CA . LYS A 1 97 ? -9.973 13.946 2.596 1.00 58.19 97 LYS A CA 1
ATOM 809 C C . LYS A 1 97 ? -8.453 13.769 2.637 1.00 58.19 97 LYS A C 1
ATOM 811 O O . LYS A 1 97 ? -7.730 14.743 2.823 1.00 58.19 97 LYS A O 1
ATOM 816 N N . VAL A 1 98 ? -7.955 12.553 2.404 1.00 52.19 98 VAL A N 1
ATOM 817 C CA . VAL A 1 98 ? -6.508 12.263 2.335 1.00 52.19 98 VAL A CA 1
ATOM 818 C C . VAL A 1 98 ? -5.865 12.855 1.071 1.00 52.19 98 VAL A C 1
ATOM 820 O O . VAL A 1 98 ? -4.706 13.241 1.112 1.00 52.19 98 VAL A O 1
ATOM 823 N N . THR A 1 99 ? -6.627 12.994 -0.017 1.00 54.06 99 THR A N 1
ATOM 824 C CA . THR A 1 99 ? -6.217 13.476 -1.359 1.00 54.06 99 THR A CA 1
ATOM 825 C C . THR A 1 99 ? -5.819 14.971 -1.425 1.00 54.06 99 THR A C 1
ATOM 827 O O . THR A 1 99 ? -5.510 15.499 -2.487 1.00 54.06 99 THR A O 1
ATOM 830 N N . LEU A 1 100 ? -5.808 15.712 -0.314 1.00 49.34 100 LEU A N 1
ATOM 831 C CA . LEU A 1 100 ? -5.852 17.183 -0.356 1.00 49.34 100 LEU A CA 1
ATOM 832 C C . LEU A 1 100 ? -4.514 17.939 -0.478 1.00 49.34 100 LEU A C 1
ATOM 834 O O . LEU A 1 100 ? -4.548 19.169 -0.454 1.00 49.34 100 LEU A O 1
ATOM 838 N N . TYR A 1 101 ? -3.347 17.290 -0.600 1.00 50.66 101 TYR A N 1
ATOM 839 C CA . TYR A 1 101 ? -2.079 18.024 -0.415 1.00 50.66 101 TYR A CA 1
ATOM 840 C C . TYR A 1 101 ? -0.924 17.770 -1.394 1.00 50.66 101 TYR A C 1
ATOM 842 O O . TYR A 1 101 ? 0.157 18.316 -1.154 1.00 50.66 101 TYR A O 1
ATOM 850 N N . SER A 1 102 ? -1.121 17.019 -2.479 1.00 52.19 102 SER A N 1
ATOM 851 C CA . SER A 1 102 ? -0.080 16.824 -3.499 1.00 52.19 102 SER A CA 1
ATOM 852 C C . SER A 1 102 ? -0.533 17.327 -4.865 1.00 52.19 102 SER A C 1
ATOM 854 O O . SER A 1 102 ? -1.657 17.053 -5.277 1.00 52.19 102 SER A O 1
ATOM 856 N N . ASP A 1 103 ? 0.354 18.020 -5.579 1.00 53.19 103 ASP A N 1
ATOM 857 C CA . ASP A 1 103 ? 0.135 18.408 -6.978 1.00 53.19 103 ASP A CA 1
ATOM 858 C C . ASP A 1 103 ? 0.246 17.194 -7.935 1.00 53.19 103 ASP A C 1
ATOM 860 O O . ASP A 1 103 ? -0.132 17.294 -9.099 1.00 53.19 103 ASP A O 1
ATOM 864 N N . ASP A 1 104 ? 0.686 16.028 -7.433 1.00 62.28 104 ASP A N 1
ATOM 865 C CA . ASP A 1 104 ? 0.944 14.801 -8.207 1.00 62.28 104 ASP A CA 1
ATOM 866 C C . ASP A 1 104 ? -0.201 13.769 -8.147 1.00 62.28 104 ASP A C 1
ATOM 868 O O . ASP A 1 104 ? 0.014 12.570 -8.342 1.00 62.28 104 ASP A O 1
ATOM 872 N N . MET A 1 105 ? -1.437 14.207 -7.876 1.00 67.06 105 MET A N 1
ATOM 873 C CA . MET A 1 105 ? -2.606 13.317 -7.747 1.00 67.06 105 MET A CA 1
ATOM 874 C C . MET A 1 105 ? -2.892 12.460 -8.986 1.00 67.06 105 MET A C 1
ATOM 876 O O . MET A 1 105 ? -3.424 11.358 -8.844 1.00 67.06 105 MET A O 1
ATOM 880 N N . ASP A 1 106 ? -2.469 12.907 -10.169 1.00 71.94 106 ASP A N 1
ATOM 881 C CA . ASP A 1 106 ? -2.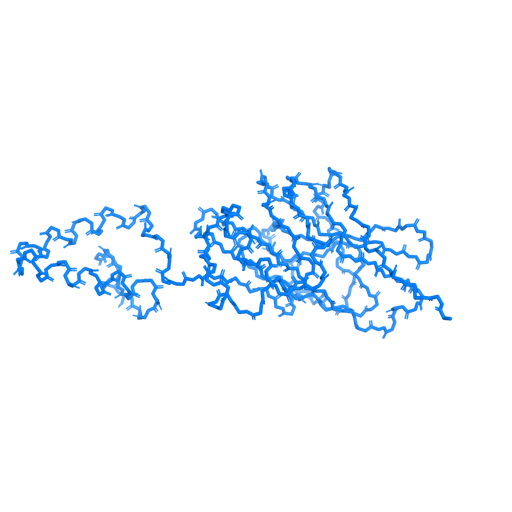534 12.130 -11.414 1.00 71.94 106 ASP A CA 1
ATOM 882 C C . ASP A 1 106 ? -1.693 10.837 -11.353 1.00 71.94 106 ASP A C 1
ATOM 884 O O . ASP A 1 106 ? -1.857 9.948 -12.184 1.00 71.94 106 ASP A O 1
ATOM 888 N N . SER A 1 107 ? -0.829 10.685 -10.344 1.00 74.44 107 SER A N 1
ATOM 889 C CA . SER A 1 107 ? 0.015 9.503 -10.129 1.00 74.44 107 SER A CA 1
ATOM 890 C C . SER A 1 107 ? -0.568 8.503 -9.118 1.00 74.44 107 SER A C 1
ATOM 892 O O . SER A 1 107 ? 0.069 7.489 -8.833 1.00 74.44 107 SER A O 1
ATOM 894 N N . VAL A 1 108 ? -1.762 8.755 -8.555 1.00 83.75 108 VAL A N 1
ATOM 895 C CA . VAL A 1 108 ? -2.438 7.812 -7.642 1.00 83.75 108 VAL A CA 1
ATOM 896 C C . VAL A 1 108 ? -3.208 6.762 -8.430 1.00 83.75 108 VAL A C 1
ATOM 898 O O . VAL A 1 108 ? -4.122 7.075 -9.195 1.00 83.75 108 VAL A O 1
ATOM 901 N N . TYR A 1 109 ? -2.897 5.497 -8.176 1.00 88.12 109 TYR A N 1
ATOM 902 C CA . TYR A 1 109 ? -3.623 4.372 -8.749 1.00 88.12 109 TYR A CA 1
ATOM 903 C C . TYR A 1 109 ? -4.755 3.966 -7.818 1.00 88.12 109 TYR A C 1
ATOM 905 O O . TYR A 1 109 ? -4.512 3.734 -6.640 1.00 88.12 109 TYR A O 1
ATOM 913 N N . GLN A 1 110 ? -5.975 3.854 -8.338 1.00 85.69 110 GLN A N 1
ATOM 914 C CA . GLN A 1 110 ? -7.125 3.287 -7.623 1.00 85.69 110 GLN A CA 1
ATOM 915 C C . GLN A 1 110 ? -7.303 1.805 -7.964 1.00 85.69 110 GLN A C 1
ATOM 917 O O . GLN A 1 110 ? -6.853 1.370 -9.028 1.00 85.69 110 GLN A O 1
ATOM 922 N N . ASP A 1 111 ? -7.952 1.049 -7.080 1.00 85.19 111 ASP A N 1
ATOM 923 C CA . ASP A 1 111 ? -8.403 -0.328 -7.323 1.00 85.19 111 ASP A CA 1
ATOM 924 C C . ASP A 1 111 ? -7.301 -1.220 -7.926 1.00 85.19 111 ASP A C 1
ATOM 926 O O . ASP A 1 111 ? -7.415 -1.755 -9.030 1.00 85.19 111 ASP A O 1
ATOM 930 N N . VAL A 1 112 ? -6.167 -1.315 -7.229 1.00 90.56 112 VAL A N 1
ATOM 931 C CA . VAL A 1 112 ? -5.032 -2.138 -7.661 1.00 90.56 112 VAL A CA 1
ATOM 932 C C . VAL A 1 112 ? -5.322 -3.594 -7.323 1.00 90.56 112 VAL A C 1
ATOM 934 O O . VAL A 1 112 ? -5.376 -3.985 -6.154 1.00 90.56 112 VAL A O 1
ATOM 937 N N . LEU A 1 113 ? -5.537 -4.395 -8.363 1.00 94.31 113 LEU A N 1
ATOM 938 C CA . LEU A 1 113 ? -5.980 -5.782 -8.241 1.00 94.31 113 LEU A CA 1
ATOM 939 C C . LEU A 1 113 ? -4.897 -6.692 -7.627 1.00 94.31 113 LEU A C 1
ATOM 941 O O . LEU A 1 113 ? -3.711 -6.344 -7.638 1.00 94.31 113 LEU A O 1
ATOM 945 N N . PRO A 1 114 ? -5.279 -7.869 -7.101 1.00 93.19 114 PRO A N 1
ATOM 946 C CA . PRO A 1 114 ? -4.327 -8.926 -6.771 1.00 93.19 114 PRO A CA 1
ATOM 947 C C . PRO A 1 114 ? -3.385 -9.215 -7.944 1.00 93.19 114 PRO A C 1
ATOM 949 O O . PRO A 1 114 ? -3.831 -9.314 -9.087 1.00 93.19 114 PRO A O 1
ATOM 952 N N . LYS A 1 115 ? -2.089 -9.365 -7.659 1.00 94.31 115 LYS A N 1
ATOM 953 C CA . LYS A 1 115 ? -1.019 -9.639 -8.640 1.00 94.31 115 LYS A CA 1
ATOM 954 C C . LYS A 1 115 ? -0.858 -8.575 -9.733 1.00 94.31 115 LYS A C 1
ATOM 956 O O . LYS A 1 115 ? -0.220 -8.830 -10.755 1.00 94.31 115 LYS A O 1
ATOM 961 N N . GLN A 1 116 ? -1.410 -7.382 -9.525 1.00 96.19 116 GLN A N 1
ATOM 962 C CA . GLN A 1 116 ? -1.234 -6.248 -10.424 1.00 96.19 116 GLN A CA 1
ATOM 963 C C . GLN A 1 116 ? -0.064 -5.378 -9.964 1.00 96.19 116 GLN A C 1
ATOM 965 O O . GLN A 1 116 ? 0.085 -5.071 -8.777 1.00 96.19 116 GLN A O 1
ATOM 970 N N . GLY A 1 117 ? 0.750 -4.963 -10.929 1.00 95.75 117 GLY A N 1
ATOM 971 C CA . GLY A 1 117 ? 1.778 -3.954 -10.765 1.00 95.75 117 GLY A CA 1
ATOM 972 C C . GLY A 1 117 ? 1.330 -2.602 -11.308 1.00 95.75 117 GLY A C 1
ATOM 973 O O . GLY A 1 117 ? 0.748 -2.517 -12.391 1.00 95.75 117 GLY A O 1
ATOM 974 N N . VAL A 1 118 ? 1.645 -1.534 -10.581 1.00 95.12 118 VAL A N 1
ATOM 975 C CA . VAL A 1 118 ? 1.428 -0.144 -11.000 1.00 95.12 118 VAL A CA 1
ATOM 976 C C . VAL A 1 118 ? 2.757 0.589 -11.073 1.00 95.12 118 VAL A C 1
ATOM 978 O O . VAL A 1 118 ? 3.566 0.497 -10.150 1.00 95.12 118 VAL A O 1
ATOM 981 N N . ARG A 1 119 ? 3.015 1.301 -12.172 1.00 93.44 119 ARG A N 1
ATOM 982 C CA . ARG A 1 119 ? 4.284 2.016 -12.342 1.00 93.44 119 ARG A CA 1
ATOM 983 C C . ARG A 1 119 ? 4.373 3.157 -11.337 1.00 93.44 119 ARG A C 1
ATOM 985 O O . ARG A 1 119 ? 3.479 3.992 -11.306 1.00 93.44 119 ARG A O 1
ATOM 992 N N . ILE A 1 120 ? 5.453 3.229 -10.568 1.00 90.38 120 ILE A N 1
ATOM 993 C CA . ILE A 1 120 ? 5.692 4.287 -9.572 1.00 90.38 120 ILE A CA 1
ATOM 994 C C . ILE A 1 120 ? 6.842 5.226 -9.948 1.00 90.38 120 ILE A C 1
ATOM 996 O O . ILE A 1 120 ? 7.003 6.276 -9.336 1.00 90.38 120 ILE A O 1
ATOM 1000 N N . GLY A 1 121 ? 7.635 4.863 -10.952 1.00 88.38 121 GLY A N 1
ATOM 1001 C CA . GLY A 1 121 ? 8.737 5.672 -11.453 1.00 88.38 121 GLY A CA 1
ATOM 1002 C C . GLY A 1 121 ? 9.505 4.941 -12.544 1.00 88.38 121 GLY A C 1
ATOM 1003 O O . GLY A 1 121 ? 9.125 3.838 -12.935 1.00 88.38 121 GLY A O 1
ATOM 1004 N N . SER A 1 122 ? 10.589 5.558 -12.996 1.00 87.81 122 SER A N 1
ATOM 1005 C CA . SER A 1 122 ? 11.509 5.001 -13.987 1.00 87.81 122 SER A CA 1
ATOM 1006 C C . SER A 1 122 ? 12.935 5.420 -13.625 1.00 87.81 122 SER A C 1
ATOM 1008 O O . SER A 1 122 ? 13.128 6.410 -12.914 1.00 87.81 122 SER A O 1
ATOM 1010 N N . THR A 1 123 ? 13.928 4.667 -14.084 1.00 86.19 123 THR A N 1
ATOM 1011 C CA . THR A 1 123 ? 15.353 4.974 -13.904 1.00 86.19 123 THR A CA 1
ATOM 1012 C C . THR A 1 123 ? 16.078 4.910 -15.234 1.00 86.19 123 THR A C 1
ATOM 1014 O O . THR A 1 123 ? 15.909 3.954 -15.991 1.00 86.19 123 THR A O 1
ATOM 1017 N N . HIS A 1 124 ? 16.945 5.884 -15.491 1.00 85.56 124 HIS A N 1
ATOM 1018 C CA . HIS A 1 124 ? 17.874 5.849 -16.608 1.00 85.56 124 HIS A CA 1
ATOM 1019 C C . HIS A 1 124 ? 19.162 5.135 -16.209 1.00 85.56 124 HIS A C 1
ATOM 1021 O O . HIS A 1 124 ? 19.987 5.659 -15.460 1.00 85.56 124 HIS A O 1
ATOM 1027 N N . ILE A 1 125 ? 19.375 3.955 -16.785 1.00 81.19 125 ILE A N 1
ATOM 1028 C CA . ILE A 1 125 ? 20.412 2.992 -16.399 1.00 81.19 125 ILE A CA 1
ATOM 1029 C C . ILE A 1 125 ? 21.815 3.618 -16.387 1.00 81.19 125 ILE A C 1
ATOM 1031 O O . ILE A 1 125 ? 22.608 3.321 -15.498 1.00 81.19 125 ILE A O 1
ATOM 1035 N N . MET A 1 126 ? 22.141 4.484 -17.354 1.00 76.94 126 MET A N 1
ATOM 1036 C CA . MET A 1 126 ? 23.470 5.110 -17.454 1.00 76.94 126 MET A CA 1
ATOM 1037 C C . MET A 1 126 ? 23.637 6.372 -16.604 1.00 76.94 126 MET A C 1
ATOM 1039 O O . MET A 1 126 ? 24.752 6.675 -16.189 1.00 76.94 126 MET A O 1
ATOM 1043 N N . TYR A 1 127 ? 22.566 7.137 -16.394 1.00 78.94 127 TYR A N 1
ATOM 1044 C CA . TYR A 1 127 ? 22.648 8.438 -15.722 1.00 78.94 127 TYR A CA 1
ATOM 1045 C C . TYR A 1 127 ? 22.413 8.319 -14.220 1.00 78.94 127 TYR A C 1
ATOM 1047 O O . TYR A 1 127 ? 23.060 9.012 -13.436 1.00 78.94 127 TYR A O 1
ATOM 1055 N N . ASP A 1 128 ? 21.551 7.388 -13.823 1.00 80.31 128 ASP A N 1
ATOM 1056 C CA . ASP A 1 128 ? 21.141 7.225 -12.435 1.00 80.31 128 ASP A CA 1
ATOM 1057 C C . ASP A 1 128 ? 22.008 6.198 -11.698 1.00 80.31 128 ASP A C 1
ATOM 1059 O O . ASP A 1 128 ? 21.917 6.105 -10.477 1.00 80.31 128 ASP A O 1
ATOM 1063 N N . SER A 1 129 ? 22.900 5.470 -12.393 1.00 78.19 129 SER A N 1
ATOM 1064 C CA . SER A 1 129 ? 23.731 4.396 -11.814 1.00 78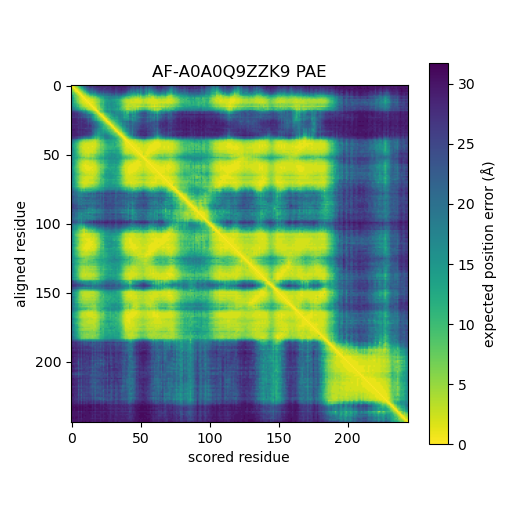.19 129 SER A CA 1
ATOM 1065 C C . SER A 1 129 ? 24.567 4.832 -10.610 1.00 78.19 129 SER A C 1
ATOM 1067 O O . SER A 1 129 ? 24.848 4.027 -9.720 1.00 78.19 129 SER A O 1
ATOM 1069 N N . ASP A 1 130 ? 24.983 6.098 -10.584 1.00 81.25 130 ASP A N 1
ATOM 1070 C CA . ASP A 1 130 ? 25.785 6.667 -9.502 1.00 81.25 130 ASP A CA 1
ATOM 1071 C C . ASP A 1 130 ? 24.993 7.521 -8.511 1.00 81.25 130 ASP A C 1
ATOM 1073 O O . ASP A 1 130 ? 25.550 7.970 -7.504 1.00 81.25 130 ASP A O 1
ATOM 1077 N N . VAL A 1 131 ? 23.695 7.694 -8.750 1.00 77.62 131 VAL A N 1
ATOM 1078 C CA . VAL A 1 131 ? 22.809 8.505 -7.921 1.00 77.62 131 VAL A CA 1
ATOM 1079 C C . VAL A 1 131 ? 22.121 7.623 -6.882 1.00 77.62 131 VAL A C 1
ATOM 1081 O O . VAL A 1 131 ? 21.799 6.458 -7.119 1.00 77.62 131 VAL A O 1
ATOM 1084 N N . MET A 1 132 ? 21.916 8.184 -5.692 1.00 79.81 132 MET A N 1
ATOM 1085 C CA . MET A 1 132 ? 21.065 7.578 -4.678 1.00 79.81 132 MET A CA 1
ATOM 1086 C C . MET A 1 132 ? 19.622 7.978 -4.955 1.00 79.81 132 MET A C 1
ATOM 1088 O O . MET A 1 132 ? 19.274 9.155 -4.870 1.00 79.81 132 MET A O 1
ATOM 1092 N N . MET A 1 133 ? 18.809 6.993 -5.306 1.00 79.12 133 MET A N 1
ATOM 1093 C CA . MET A 1 133 ? 17.408 7.175 -5.645 1.00 79.12 133 MET A CA 1
ATOM 1094 C C . MET A 1 133 ? 16.544 6.854 -4.432 1.00 79.12 133 MET A C 1
ATOM 1096 O O . MET A 1 133 ? 16.866 5.952 -3.658 1.00 79.12 133 MET A O 1
ATOM 1100 N N . GLN A 1 134 ? 15.453 7.599 -4.269 1.00 82.44 134 GLN A N 1
ATOM 1101 C CA . GLN A 1 134 ? 14.514 7.417 -3.173 1.00 82.44 134 GLN A CA 1
ATOM 1102 C C . GLN A 1 134 ? 13.082 7.372 -3.702 1.00 82.44 134 GLN A C 1
ATOM 1104 O O . GLN A 1 134 ? 12.663 8.277 -4.423 1.00 82.44 134 GLN A O 1
ATOM 1109 N N . TRP A 1 135 ? 12.324 6.354 -3.294 1.00 83.38 135 TRP A N 1
ATOM 1110 C CA . TRP A 1 135 ? 10.899 6.222 -3.596 1.00 83.38 135 TRP A CA 1
ATOM 1111 C C . TRP A 1 135 ? 10.091 6.124 -2.314 1.00 83.38 135 TRP A C 1
ATOM 1113 O O . TRP A 1 135 ? 10.440 5.387 -1.389 1.00 83.38 135 TRP A O 1
ATOM 1123 N N . PHE A 1 136 ? 8.971 6.839 -2.298 1.00 84.38 136 PHE A N 1
ATOM 1124 C CA . PHE A 1 136 ? 7.970 6.734 -1.251 1.00 84.38 136 PHE A CA 1
ATOM 1125 C C . PHE A 1 136 ? 6.750 6.028 -1.807 1.00 84.38 136 PHE A C 1
ATOM 1127 O O . PHE A 1 136 ? 6.200 6.462 -2.812 1.00 84.38 136 PHE A O 1
ATOM 1134 N N . VAL A 1 137 ? 6.291 4.978 -1.137 1.00 88.38 137 VAL A N 1
ATOM 1135 C CA . VAL A 1 137 ? 5.060 4.290 -1.529 1.00 88.38 137 VAL A CA 1
ATOM 1136 C C . VAL A 1 137 ? 4.136 4.201 -0.335 1.00 88.38 137 VAL A C 1
ATOM 1138 O O . VAL A 1 137 ? 4.544 3.787 0.746 1.00 88.38 137 VAL A O 1
ATOM 1141 N N . HIS A 1 138 ? 2.892 4.612 -0.535 1.00 85.25 138 HIS A N 1
ATOM 1142 C CA . HIS A 1 138 ? 1.848 4.545 0.472 1.00 85.25 138 HIS A CA 1
ATOM 1143 C C . HIS A 1 138 ? 0.745 3.621 -0.012 1.00 85.25 138 HIS A C 1
ATOM 1145 O O . HIS A 1 138 ? 0.264 3.781 -1.138 1.00 85.25 138 HIS A O 1
ATOM 1151 N N . VAL A 1 139 ? 0.335 2.691 0.849 1.00 84.62 139 VAL A N 1
ATOM 1152 C CA . VAL A 1 139 ? -0.774 1.781 0.559 1.00 84.62 139 VAL A CA 1
ATOM 1153 C C . VAL A 1 139 ? -1.668 1.582 1.777 1.00 84.62 139 VAL A C 1
ATOM 1155 O O . VAL A 1 139 ? -1.170 1.433 2.894 1.00 84.62 139 VAL A O 1
ATOM 1158 N N . PRO A 1 140 ? -2.990 1.549 1.589 1.00 76.75 140 PRO A N 1
ATOM 1159 C CA . PRO A 1 140 ? -3.902 1.069 2.597 1.00 76.75 140 PRO A CA 1
ATOM 1160 C C . PRO A 1 140 ? -3.905 -0.458 2.593 1.00 76.75 140 PRO A C 1
ATOM 1162 O O . PRO A 1 140 ? -4.261 -1.072 1.588 1.00 76.75 140 PRO A O 1
ATOM 1165 N N . TYR A 1 141 ? -3.555 -1.082 3.710 1.00 75.44 141 TYR A N 1
ATOM 1166 C CA . TYR A 1 141 ? -3.658 -2.532 3.811 1.00 75.44 141 TYR A CA 1
ATOM 1167 C C . TYR A 1 141 ? -4.031 -2.966 5.218 1.00 75.44 141 TYR A C 1
ATOM 1169 O O . TYR A 1 141 ? -3.505 -2.453 6.207 1.00 75.44 141 TYR A O 1
ATOM 1177 N N . LYS A 1 142 ? -4.958 -3.921 5.281 1.00 69.00 142 LYS A N 1
ATOM 1178 C CA . LYS A 1 142 ? -5.412 -4.556 6.508 1.00 69.00 142 LYS A CA 1
ATOM 1179 C C . LYS A 1 142 ? -4.800 -5.955 6.552 1.00 69.00 142 LYS A C 1
ATOM 1181 O O . LYS A 1 142 ? -5.026 -6.747 5.647 1.00 69.00 142 LYS A O 1
ATOM 1186 N N . GLY A 1 143 ? -4.009 -6.254 7.573 1.00 58.88 143 GLY A N 1
ATOM 1187 C CA . GLY A 1 143 ? -3.552 -7.621 7.803 1.00 58.88 143 GLY A CA 1
ATOM 1188 C C . GLY A 1 143 ? -4.653 -8.514 8.392 1.00 58.88 143 GLY A C 1
ATOM 1189 O O . GLY A 1 143 ? -5.665 -7.986 8.856 1.00 58.88 143 GLY A O 1
ATOM 1190 N N . PRO A 1 144 ? -4.454 -9.848 8.430 1.00 49.09 144 PRO A N 1
ATOM 1191 C CA . PRO A 1 144 ? -5.410 -10.811 8.987 1.00 49.09 144 PRO A CA 1
ATOM 1192 C C . PRO A 1 144 ? -5.917 -10.437 10.386 1.00 49.09 144 PRO A C 1
ATOM 1194 O O . PRO A 1 144 ? -7.112 -10.552 10.645 1.00 49.09 144 PRO A O 1
ATOM 1197 N N . ASP A 1 145 ? -5.030 -9.889 11.224 1.00 49.25 145 ASP A N 1
ATOM 1198 C CA . ASP A 1 145 ? -5.298 -9.558 12.630 1.00 49.25 145 ASP A CA 1
ATOM 1199 C C . ASP A 1 145 ? -5.109 -8.065 12.951 1.00 49.25 145 ASP A C 1
ATOM 1201 O O . ASP A 1 145 ? -4.982 -7.685 14.110 1.00 49.25 145 ASP A O 1
ATOM 1205 N N . THR A 1 146 ? -5.049 -7.189 11.941 1.00 45.56 146 THR A N 1
ATOM 1206 C CA . THR A 1 146 ? -4.828 -5.750 12.166 1.00 45.56 146 THR A CA 1
ATOM 1207 C C . THR A 1 146 ? -6.001 -4.901 11.700 1.00 45.56 146 THR A C 1
ATOM 1209 O O . THR A 1 146 ? -6.757 -5.249 10.793 1.00 45.56 146 THR A O 1
ATOM 1212 N N . HIS A 1 147 ? -6.182 -3.754 12.348 1.00 51.72 147 HIS A N 1
ATOM 1213 C CA . HIS A 1 147 ? -7.073 -2.702 11.874 1.00 51.72 147 HIS A CA 1
ATOM 1214 C C . HIS A 1 147 ? -6.537 -2.089 10.578 1.00 51.72 147 HIS A C 1
ATOM 1216 O O . HIS A 1 147 ? -5.359 -2.215 10.253 1.00 51.72 147 HIS A O 1
ATOM 1222 N N . TYR A 1 148 ? -7.412 -1.441 9.808 1.00 52.72 148 TYR A N 1
ATOM 1223 C CA . TYR A 1 148 ? -6.995 -0.837 8.548 1.00 52.72 148 TYR A CA 1
ATOM 1224 C C . TYR A 1 148 ? -5.983 0.283 8.811 1.00 52.72 148 TYR A C 1
ATOM 1226 O O . TYR A 1 148 ? -6.266 1.246 9.527 1.00 52.72 148 TYR A O 1
ATOM 1234 N N . ALA A 1 149 ? -4.806 0.128 8.213 1.00 66.19 149 ALA A N 1
ATOM 1235 C CA . ALA A 1 149 ? -3.655 0.991 8.395 1.00 66.19 149 ALA A CA 1
ATOM 1236 C C . ALA A 1 149 ? -3.119 1.468 7.042 1.00 66.19 149 ALA A C 1
ATOM 1238 O O . ALA A 1 149 ? -3.387 0.871 5.994 1.00 66.19 149 ALA A O 1
ATOM 1239 N N . ILE A 1 150 ? -2.361 2.563 7.064 1.00 75.06 150 ILE A N 1
ATOM 1240 C CA . ILE A 1 150 ? -1.597 3.028 5.907 1.00 75.06 150 ILE A CA 1
ATOM 1241 C C . ILE A 1 150 ? -0.149 2.607 6.111 1.00 75.06 150 ILE A C 1
ATOM 1243 O O . ILE A 1 150 ? 0.528 3.115 7.002 1.00 75.06 150 ILE A O 1
ATOM 1247 N N . TRP A 1 151 ? 0.333 1.717 5.255 1.00 82.88 151 TRP A N 1
ATOM 1248 C CA . TRP A 1 151 ? 1.743 1.371 5.182 1.00 82.88 151 TRP A CA 1
ATOM 1249 C C . TRP A 1 151 ? 2.495 2.417 4.367 1.00 82.88 151 TRP A C 1
ATOM 1251 O O . TRP A 1 151 ? 2.056 2.802 3.281 1.00 82.88 151 TRP A O 1
ATOM 1261 N N . GLN A 1 152 ? 3.619 2.876 4.907 1.00 85.62 152 GLN A N 1
ATOM 1262 C CA . GLN A 1 152 ? 4.554 3.792 4.271 1.00 85.62 152 GLN A CA 1
ATOM 1263 C C . GLN A 1 152 ? 5.876 3.070 4.042 1.00 85.62 152 GLN A C 1
ATOM 1265 O O . GLN A 1 152 ? 6.516 2.601 4.983 1.00 85.62 152 GLN A O 1
ATOM 1270 N N . PHE A 1 153 ? 6.310 3.023 2.793 1.00 88.31 153 PHE A N 1
ATOM 1271 C CA . PHE A 1 153 ? 7.577 2.433 2.398 1.00 88.31 153 PHE A CA 1
ATOM 1272 C C . PHE A 1 153 ? 8.520 3.531 1.936 1.00 88.31 153 PHE A C 1
ATOM 1274 O O . PHE A 1 153 ? 8.159 4.347 1.087 1.00 88.31 153 PHE A O 1
ATOM 1281 N N . ASN A 1 154 ? 9.729 3.531 2.491 1.00 84.50 154 ASN A N 1
ATOM 1282 C CA . ASN A 1 154 ? 10.818 4.395 2.067 1.00 84.50 154 ASN A CA 1
ATOM 1283 C C . ASN A 1 154 ? 11.946 3.525 1.515 1.00 84.50 154 ASN A C 1
ATOM 1285 O O . ASN A 1 154 ? 12.691 2.894 2.273 1.00 84.50 154 ASN A O 1
ATOM 1289 N N . VAL A 1 155 ? 12.032 3.481 0.189 1.00 84.75 155 VAL A N 1
ATOM 1290 C CA . VAL A 1 155 ? 13.045 2.721 -0.540 1.00 84.75 155 VAL A CA 1
ATOM 1291 C C . VAL A 1 155 ? 14.162 3.665 -0.923 1.00 84.75 155 VAL A C 1
ATOM 1293 O O . VAL A 1 155 ? 13.899 4.701 -1.528 1.00 84.75 155 VAL A O 1
ATOM 1296 N N . VAL A 1 156 ? 15.397 3.303 -0.589 1.00 83.31 156 VAL A N 1
ATOM 1297 C CA . VAL A 1 156 ? 16.587 4.073 -0.950 1.00 83.31 156 VAL A CA 1
ATOM 1298 C C . VAL A 1 156 ? 17.599 3.118 -1.551 1.00 83.31 156 VAL A C 1
ATOM 1300 O O . VAL A 1 156 ? 18.095 2.245 -0.847 1.00 83.31 156 VAL A O 1
ATOM 1303 N N . GLU A 1 157 ? 17.915 3.293 -2.831 1.00 83.56 157 GLU A N 1
ATOM 1304 C CA . GLU A 1 157 ? 18.887 2.449 -3.525 1.00 83.56 157 GLU A CA 1
ATOM 1305 C C . GLU A 1 157 ? 19.812 3.261 -4.423 1.00 83.56 157 GLU A C 1
ATOM 1307 O O . GLU A 1 157 ? 19.397 4.196 -5.115 1.00 83.56 157 GLU A O 1
ATOM 1312 N N . LYS A 1 158 ? 21.096 2.892 -4.419 1.00 82.75 158 LYS A N 1
ATOM 1313 C CA . LYS A 1 158 ? 22.071 3.480 -5.338 1.00 82.75 158 LYS A CA 1
ATOM 1314 C C . LYS A 1 158 ? 21.949 2.797 -6.697 1.00 82.75 158 LYS A C 1
ATOM 1316 O O . LYS A 1 158 ? 22.121 1.585 -6.795 1.00 82.75 158 LYS A O 1
ATOM 1321 N N . GLY A 1 159 ? 21.766 3.587 -7.750 1.00 78.06 159 GLY A N 1
ATOM 1322 C CA . GLY A 1 159 ? 21.788 3.073 -9.115 1.00 78.06 159 GLY A CA 1
ATOM 1323 C C . GLY A 1 159 ? 20.511 2.377 -9.564 1.00 78.06 159 GLY A C 1
ATOM 1324 O O . GLY A 1 159 ? 20.566 1.577 -10.499 1.00 78.06 159 GLY A O 1
ATOM 1325 N N . GLY A 1 160 ? 19.388 2.670 -8.908 1.00 79.81 160 GLY A N 1
ATOM 1326 C CA . GLY A 1 160 ? 18.101 2.069 -9.231 1.00 79.81 160 GLY A CA 1
ATOM 1327 C C . GLY A 1 160 ? 17.807 0.789 -8.455 1.00 79.81 160 GLY A C 1
ATOM 1328 O O . GLY A 1 160 ? 18.666 0.223 -7.780 1.00 79.81 160 GLY A O 1
ATOM 1329 N N . ILE A 1 161 ? 16.572 0.315 -8.588 1.00 81.31 161 ILE A N 1
ATOM 1330 C CA . ILE A 1 161 ? 16.180 -1.015 -8.123 1.00 81.31 161 ILE A CA 1
ATOM 1331 C C . ILE A 1 161 ? 16.503 -2.003 -9.236 1.00 81.31 161 ILE A C 1
ATOM 1333 O O . ILE A 1 161 ? 16.132 -1.790 -10.389 1.00 81.31 161 ILE A O 1
ATOM 1337 N N . ARG A 1 162 ? 17.194 -3.091 -8.901 1.00 73.75 162 ARG A N 1
ATOM 1338 C CA . ARG A 1 162 ? 17.545 -4.141 -9.859 1.00 73.75 162 ARG A CA 1
ATOM 1339 C C . ARG A 1 162 ? 16.773 -5.412 -9.537 1.00 73.75 162 ARG A C 1
ATOM 1341 O O . ARG A 1 162 ? 17.086 -6.097 -8.567 1.00 73.75 162 ARG A O 1
ATOM 1348 N N . GLY A 1 163 ? 15.790 -5.713 -10.381 1.00 77.25 163 GLY A N 1
ATOM 1349 C CA . GLY A 1 163 ? 14.895 -6.854 -10.211 1.00 77.25 163 GLY A CA 1
ATOM 1350 C C . GLY A 1 163 ? 13.916 -6.649 -9.059 1.00 77.25 163 GLY A C 1
ATOM 1351 O O . GLY A 1 163 ? 13.418 -5.546 -8.842 1.00 77.25 163 GLY A O 1
ATOM 1352 N N . THR A 1 164 ? 13.643 -7.723 -8.328 1.00 83.69 164 THR A N 1
ATOM 1353 C CA . THR A 1 164 ? 12.606 -7.736 -7.303 1.00 83.69 164 THR A CA 1
ATOM 1354 C C . THR A 1 164 ? 13.094 -7.194 -5.955 1.00 83.69 164 THR A C 1
ATOM 1356 O O . THR A 1 164 ? 14.151 -7.582 -5.454 1.00 83.69 164 THR A O 1
ATOM 1359 N N . TYR A 1 165 ? 12.291 -6.333 -5.328 1.00 88.38 165 TYR A N 1
ATOM 1360 C CA . TYR A 1 165 ? 12.622 -5.637 -4.084 1.00 88.38 165 TYR A CA 1
ATOM 1361 C C . TYR A 1 165 ? 11.484 -5.739 -3.055 1.00 88.38 165 TYR A C 1
ATOM 1363 O O . TYR A 1 165 ? 10.524 -4.968 -3.116 1.00 88.38 165 TYR A O 1
ATOM 1371 N N . PRO A 1 166 ? 11.544 -6.687 -2.104 1.00 91.25 166 PRO A N 1
ATOM 1372 C CA . PRO A 1 166 ? 10.516 -6.860 -1.076 1.00 91.25 166 PRO A CA 1
ATOM 1373 C C . PRO A 1 166 ? 10.323 -5.601 -0.222 1.00 91.25 166 PRO A C 1
ATOM 1375 O O . PRO A 1 166 ? 11.300 -5.026 0.251 1.00 91.25 166 PRO A O 1
ATOM 1378 N N . LEU A 1 167 ? 9.075 -5.198 0.021 1.00 91.94 167 LEU A N 1
ATOM 1379 C CA . LEU A 1 167 ? 8.740 -4.035 0.858 1.00 91.94 167 LEU A CA 1
ATOM 1380 C C . LEU A 1 167 ? 8.218 -4.436 2.239 1.00 91.94 167 LEU A C 1
ATOM 1382 O O . LEU A 1 167 ? 8.519 -3.773 3.229 1.00 91.94 167 LEU A O 1
ATOM 1386 N N . LEU A 1 168 ? 7.451 -5.526 2.298 1.00 90.56 168 LEU A N 1
ATOM 1387 C CA . LEU A 1 168 ? 6.805 -6.027 3.508 1.00 90.56 168 LEU A CA 1
ATOM 1388 C C . LEU A 1 168 ? 6.615 -7.537 3.394 1.00 90.56 168 LEU A C 1
ATOM 1390 O O . LEU A 1 168 ? 6.113 -8.002 2.370 1.00 90.56 168 LEU A O 1
ATOM 1394 N N . TRP A 1 169 ? 6.994 -8.291 4.422 1.00 89.50 169 TRP A N 1
ATOM 1395 C CA . TRP A 1 169 ? 6.756 -9.734 4.479 1.00 89.50 169 TRP A CA 1
ATOM 1396 C C . TRP A 1 169 ? 5.311 -10.061 4.890 1.00 89.50 169 TRP A C 1
ATOM 1398 O O . TRP A 1 169 ? 4.624 -9.233 5.484 1.00 89.50 169 TRP A O 1
ATOM 1408 N N . ASP A 1 170 ? 4.851 -11.269 4.571 1.00 86.12 170 ASP A N 1
ATOM 1409 C CA . ASP A 1 170 ? 3.546 -11.841 4.948 1.00 86.12 170 ASP A CA 1
ATOM 1410 C C . ASP A 1 170 ? 3.264 -11.856 6.454 1.00 86.12 170 ASP A C 1
ATOM 1412 O O . ASP A 1 170 ? 2.111 -11.749 6.865 1.00 86.12 170 ASP A O 1
ATOM 1416 N N . ASP A 1 171 ? 4.308 -11.902 7.275 1.00 82.19 171 ASP A N 1
ATOM 1417 C CA . ASP A 1 171 ? 4.241 -11.751 8.730 1.00 82.19 171 ASP A CA 1
ATOM 1418 C C . ASP A 1 171 ? 4.340 -10.291 9.219 1.00 82.19 171 ASP A C 1
ATOM 1420 O O . ASP A 1 171 ? 4.577 -10.047 10.402 1.00 82.19 171 ASP A O 1
ATOM 1424 N N . PHE A 1 172 ? 4.190 -9.314 8.319 1.00 82.56 172 PHE A N 1
ATOM 1425 C CA . PHE A 1 172 ? 4.288 -7.870 8.578 1.00 82.56 172 PHE A CA 1
ATOM 1426 C C . PHE A 1 172 ? 5.657 -7.387 9.067 1.00 82.56 172 PHE A C 1
ATOM 1428 O O . PHE A 1 172 ? 5.813 -6.225 9.452 1.00 82.56 172 PHE A O 1
ATOM 1435 N N . SER A 1 173 ? 6.677 -8.247 9.036 1.00 83.75 173 SER A N 1
ATOM 1436 C CA . SER A 1 173 ? 8.033 -7.843 9.387 1.00 83.75 173 SER A CA 1
ATOM 1437 C C . SER A 1 173 ? 8.673 -7.008 8.270 1.00 83.75 173 SER A C 1
ATOM 1439 O O . SER A 1 173 ? 8.493 -7.259 7.075 1.00 83.75 173 SER A O 1
ATOM 1441 N N . LYS A 1 174 ? 9.453 -5.994 8.664 1.00 85.44 174 LYS A N 1
ATOM 1442 C CA . LYS A 1 174 ? 10.239 -5.163 7.742 1.00 85.44 174 LYS A CA 1
ATOM 1443 C C . LYS A 1 174 ? 11.419 -5.973 7.167 1.00 85.44 174 LYS A C 1
ATOM 1445 O O . LYS A 1 174 ? 12.206 -6.506 7.955 1.00 85.44 174 LYS A O 1
ATOM 1450 N N . PRO A 1 175 ? 11.615 -6.028 5.835 1.00 85.62 175 PRO A N 1
ATOM 1451 C CA . PRO A 1 175 ? 12.839 -6.566 5.235 1.00 85.62 175 PRO A CA 1
ATOM 1452 C C . PRO A 1 175 ? 14.111 -5.840 5.704 1.00 85.62 175 PRO A C 1
ATOM 1454 O O . PRO A 1 175 ? 14.099 -4.635 5.943 1.00 85.62 175 PRO A O 1
ATOM 1457 N N . SER A 1 176 ? 15.231 -6.555 5.827 1.00 82.62 176 SER A N 1
ATOM 1458 C CA . SER A 1 176 ? 16.481 -6.024 6.402 1.00 82.62 176 SER A CA 1
ATOM 1459 C C . SER A 1 176 ? 17.095 -4.869 5.601 1.00 82.62 176 SER A C 1
ATOM 1461 O O . SER A 1 176 ? 17.734 -3.997 6.188 1.00 82.62 176 SER A O 1
ATOM 1463 N N . HIS A 1 177 ? 16.878 -4.839 4.285 1.00 81.19 177 HIS A N 1
ATOM 1464 C CA . HIS A 1 177 ? 17.351 -3.781 3.386 1.00 81.19 177 HIS A CA 1
ATOM 1465 C C . HIS A 1 177 ? 16.508 -2.500 3.439 1.00 81.19 177 HIS A C 1
ATOM 1467 O O . HIS A 1 177 ? 16.991 -1.440 3.055 1.00 81.19 177 HIS A O 1
ATOM 1473 N N . MET A 1 178 ? 15.264 -2.571 3.923 1.00 80.50 178 MET A N 1
ATOM 1474 C CA . MET A 1 178 ? 14.357 -1.423 3.942 1.00 80.50 178 MET A CA 1
ATOM 1475 C C . MET A 1 178 ? 14.819 -0.375 4.955 1.00 80.50 178 MET A C 1
ATOM 1477 O O . MET A 1 178 ? 14.956 -0.670 6.150 1.00 80.50 178 MET A O 1
ATOM 1481 N N . VAL A 1 179 ? 14.959 0.877 4.508 1.00 78.19 179 VAL A N 1
ATOM 1482 C CA . VAL A 1 179 ? 15.249 2.018 5.391 1.00 78.19 179 VAL A CA 1
ATOM 1483 C C . VAL A 1 179 ? 14.111 2.190 6.396 1.00 78.19 179 VAL A C 1
ATOM 1485 O O . VAL A 1 179 ? 14.326 2.032 7.603 1.00 78.19 179 VAL A O 1
ATOM 1488 N N . SER A 1 180 ? 12.886 2.413 5.911 1.00 77.44 180 SER A N 1
ATOM 1489 C CA . SER A 1 180 ? 11.690 2.449 6.756 1.00 77.44 180 SER A CA 1
ATOM 1490 C C . SER A 1 180 ? 10.485 1.776 6.100 1.00 77.44 180 SER A C 1
ATOM 1492 O O . SER A 1 180 ? 10.342 1.744 4.877 1.00 77.44 180 SER A O 1
ATOM 1494 N N . CYS A 1 181 ? 9.661 1.178 6.953 1.00 83.69 181 CYS A N 1
ATOM 1495 C CA . CYS A 1 181 ? 8.446 0.449 6.621 1.00 83.69 181 CYS A CA 1
ATOM 1496 C C . CYS A 1 181 ? 7.496 0.679 7.794 1.00 83.69 181 CYS A C 1
ATOM 1498 O O . CYS A 1 181 ? 7.511 -0.068 8.774 1.00 83.69 181 CYS A O 1
ATOM 1500 N N . ASP A 1 182 ? 6.761 1.779 7.724 1.00 81.12 182 ASP A N 1
ATOM 1501 C CA . ASP A 1 182 ? 6.020 2.327 8.850 1.00 81.12 182 ASP A CA 1
ATOM 1502 C C . ASP A 1 182 ? 4.528 2.052 8.662 1.00 81.12 182 ASP A C 1
ATOM 1504 O O . ASP A 1 182 ? 3.959 2.323 7.607 1.00 81.12 182 ASP A O 1
ATOM 1508 N N . CYS A 1 183 ? 3.888 1.498 9.686 1.00 76.88 183 CYS A N 1
ATOM 1509 C CA . CYS A 1 183 ? 2.451 1.261 9.699 1.00 76.88 183 CYS A CA 1
ATOM 1510 C C . CYS A 1 183 ? 1.776 2.395 10.473 1.00 76.88 183 CYS A C 1
ATOM 1512 O O . CYS A 1 183 ? 1.945 2.510 11.688 1.00 76.88 183 CYS A O 1
ATOM 1514 N N . LEU A 1 184 ? 1.033 3.254 9.775 1.00 71.06 184 LEU A N 1
ATOM 1515 C CA . LEU A 1 184 ? 0.260 4.325 10.392 1.00 71.06 184 LEU A CA 1
ATOM 1516 C C . LEU A 1 184 ? -1.171 3.868 10.661 1.00 71.06 184 LEU A C 1
ATOM 1518 O O . LEU A 1 184 ? -1.884 3.450 9.749 1.00 71.06 184 LEU A O 1
ATOM 1522 N N . PHE A 1 185 ? -1.611 4.041 11.900 1.00 63.53 185 PHE A N 1
ATOM 1523 C CA . PHE A 1 185 ? -2.981 3.832 12.361 1.00 63.53 185 PHE A CA 1
ATOM 1524 C C . PHE A 1 185 ? -3.352 4.966 13.324 1.00 63.53 185 PHE A 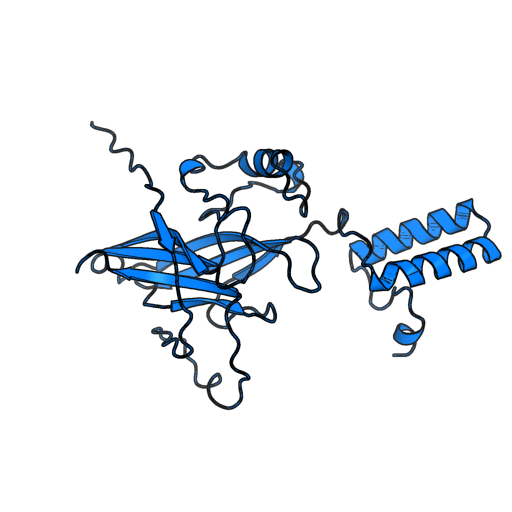C 1
ATOM 1526 O O . PHE A 1 185 ? -2.486 5.473 14.039 1.00 63.53 185 PHE A O 1
ATOM 1533 N N . ASP A 1 186 ? -4.617 5.401 13.328 1.00 52.84 186 ASP A N 1
ATOM 1534 C CA . ASP A 1 186 ? -5.091 6.331 14.357 1.00 52.84 186 ASP A CA 1
ATOM 1535 C C . ASP A 1 186 ? -5.544 5.481 15.532 1.00 52.84 186 ASP A C 1
ATOM 1537 O O . ASP A 1 186 ? -6.545 4.765 15.459 1.00 52.84 186 ASP A O 1
ATOM 1541 N N . GLN A 1 187 ? -4.761 5.536 16.605 1.00 50.00 187 GLN A N 1
ATOM 1542 C CA . GLN A 1 187 ? -5.045 4.822 17.840 1.00 50.00 187 GLN A CA 1
ATOM 1543 C C . GLN A 1 187 ? -6.445 5.155 18.380 1.00 50.00 187 GLN A C 1
ATOM 1545 O O . GLN A 1 187 ? -7.113 4.271 18.912 1.00 50.00 187 GLN A O 1
ATOM 1550 N N . ALA A 1 188 ? -6.949 6.379 18.165 1.00 48.81 188 ALA A N 1
ATOM 1551 C CA . ALA A 1 188 ? -8.269 6.807 18.637 1.00 48.81 188 ALA A CA 1
ATOM 1552 C C . ALA A 1 188 ? -9.444 6.064 17.971 1.00 48.81 188 ALA A C 1
ATOM 1554 O O . ALA A 1 188 ? -10.521 5.948 18.570 1.00 48.81 188 ALA A O 1
ATOM 1555 N N . ASP A 1 189 ? -9.228 5.558 16.754 1.00 46.91 189 ASP A N 1
ATOM 1556 C CA . ASP A 1 189 ? -10.248 4.983 15.878 1.00 46.91 189 ASP A CA 1
ATOM 1557 C C . ASP A 1 189 ? -10.169 3.454 15.751 1.00 46.91 189 ASP A C 1
ATOM 1559 O O . ASP A 1 189 ? -10.963 2.875 15.004 1.00 46.91 189 ASP A O 1
ATOM 1563 N N . MET A 1 190 ? -9.277 2.786 16.499 1.00 48.84 190 MET A N 1
ATOM 1564 C CA . MET A 1 190 ? -9.239 1.321 16.550 1.00 48.84 190 MET A CA 1
ATOM 1565 C C . MET A 1 190 ? -10.568 0.778 17.106 1.00 48.84 190 MET A C 1
ATOM 1567 O O . MET A 1 190 ? -10.917 1.072 18.260 1.00 48.84 190 MET A O 1
ATOM 1571 N N . PRO A 1 191 ? -11.351 0.016 16.312 1.00 53.34 191 PRO A N 1
ATOM 1572 C CA . PRO A 1 191 ? -12.489 -0.699 16.854 1.00 53.34 191 PRO A CA 1
ATOM 1573 C C . PRO A 1 191 ? -12.000 -1.719 17.881 1.00 53.34 191 PRO A C 1
ATOM 1575 O O . PRO A 1 191 ? -10.862 -2.175 17.870 1.00 53.34 191 PRO A O 1
ATOM 1578 N N . ILE A 1 192 ? -12.880 -2.038 18.817 1.00 58.94 192 ILE A N 1
ATOM 1579 C CA . ILE A 1 192 ? -12.598 -3.053 19.822 1.00 58.94 192 ILE A CA 1
ATOM 1580 C C . ILE A 1 192 ? -12.627 -4.386 19.091 1.00 58.94 192 ILE A C 1
ATOM 1582 O O . ILE A 1 192 ? -13.630 -4.705 18.446 1.00 58.94 192 ILE A O 1
ATOM 1586 N N . GLU A 1 193 ? -11.514 -5.108 19.134 1.00 52.56 193 GLU A N 1
ATOM 1587 C CA . GLU A 1 193 ? -11.364 -6.363 18.413 1.00 52.56 193 GLU A CA 1
ATOM 1588 C C . GLU A 1 193 ? -12.453 -7.368 18.826 1.00 52.56 193 GLU A C 1
ATOM 1590 O O . GLU A 1 193 ? -12.927 -7.385 19.965 1.00 52.56 193 GLU A O 1
ATOM 1595 N N . VAL A 1 194 ? -12.881 -8.214 17.883 1.00 51.59 194 VAL A N 1
ATOM 1596 C CA . VAL A 1 194 ? -13.984 -9.168 18.105 1.00 51.59 194 VAL A CA 1
ATOM 1597 C C . VAL A 1 194 ? -13.649 -10.170 19.216 1.00 51.59 194 VAL A C 1
ATOM 1599 O O . VAL A 1 194 ? -14.520 -10.505 20.012 1.00 51.59 194 VAL A O 1
ATOM 1602 N N . ASN A 1 195 ? -12.386 -10.593 19.302 1.00 54.88 195 ASN A N 1
ATOM 1603 C CA . ASN A 1 195 ? -11.844 -11.449 20.368 1.00 54.88 195 ASN A CA 1
ATOM 1604 C C . ASN A 1 195 ? -11.962 -10.819 21.776 1.00 54.88 195 ASN A C 1
ATOM 1606 O O . ASN A 1 195 ? -12.050 -11.549 22.755 1.00 54.88 195 ASN A O 1
ATOM 1610 N N . ILE A 1 196 ? -12.000 -9.488 21.877 1.00 60.41 196 ILE A N 1
ATOM 1611 C CA . ILE A 1 196 ? -12.010 -8.724 23.131 1.00 60.41 196 ILE A CA 1
ATOM 1612 C C . ILE A 1 196 ? -13.411 -8.187 23.451 1.00 60.41 196 ILE A C 1
ATOM 1614 O O . ILE A 1 196 ? -13.714 -7.834 24.591 1.00 60.41 196 ILE A O 1
ATOM 1618 N N . TYR A 1 197 ? -14.310 -8.150 22.466 1.00 64.69 197 TYR A N 1
ATOM 1619 C CA . TYR A 1 197 ? -15.675 -7.658 22.641 1.00 64.69 197 TYR A CA 1
ATOM 1620 C C . TYR A 1 197 ? -16.453 -8.424 23.720 1.00 64.69 197 TYR A C 1
ATOM 1622 O O . TYR A 1 197 ? -17.129 -7.809 24.547 1.00 64.69 197 TYR A O 1
ATOM 1630 N N . GLU A 1 198 ? -16.339 -9.754 23.740 1.00 73.50 198 GLU A N 1
ATOM 1631 C CA . GLU A 1 198 ? -17.019 -10.588 24.737 1.00 73.50 198 GLU A CA 1
ATOM 1632 C C . GLU A 1 198 ? -16.490 -10.319 26.150 1.00 73.50 198 GLU A C 1
ATOM 1634 O O . GLU A 1 198 ? -17.271 -10.121 27.086 1.00 73.50 198 GLU A O 1
ATOM 1639 N N . GLU A 1 199 ? -15.170 -10.219 26.300 1.00 73.81 199 GLU A N 1
ATOM 1640 C CA . GLU A 1 199 ? -14.528 -9.910 27.577 1.00 73.81 199 GLU A CA 1
ATOM 1641 C C . GLU A 1 199 ? -14.879 -8.491 28.059 1.00 73.81 199 GLU A C 1
ATOM 1643 O O . GLU A 1 199 ? -15.151 -8.268 29.241 1.00 73.81 199 GLU A O 1
ATOM 1648 N N . ARG A 1 200 ? -14.980 -7.530 27.134 1.00 78.50 200 ARG A N 1
ATOM 1649 C CA . ARG A 1 200 ? -15.467 -6.173 27.405 1.00 78.50 200 ARG A CA 1
ATOM 1650 C C . ARG A 1 200 ? -16.897 -6.157 27.924 1.00 78.50 200 ARG A C 1
ATOM 1652 O O . ARG A 1 200 ? -17.190 -5.426 28.873 1.00 78.50 200 ARG A O 1
ATOM 1659 N N . CYS A 1 201 ? -17.791 -6.934 27.317 1.00 80.94 201 CYS A N 1
ATOM 1660 C CA . CYS A 1 201 ? -19.165 -7.080 27.794 1.00 80.94 201 CYS A CA 1
ATOM 1661 C C . CYS A 1 201 ? -19.199 -7.694 29.200 1.00 80.94 201 CYS A C 1
ATOM 1663 O O . CYS A 1 201 ? -19.861 -7.150 30.085 1.00 80.94 201 CYS A O 1
ATOM 1665 N N . ALA A 1 202 ? -18.413 -8.746 29.444 1.00 82.56 202 ALA A N 1
ATOM 1666 C CA . ALA A 1 202 ? -18.307 -9.367 30.763 1.00 82.56 202 ALA A CA 1
ATOM 1667 C C . ALA A 1 202 ? -17.742 -8.404 31.826 1.00 82.56 202 ALA A C 1
ATOM 1669 O O . ALA A 1 202 ? -18.219 -8.369 32.965 1.00 82.56 202 ALA A O 1
ATOM 1670 N N . MET A 1 203 ? -16.750 -7.586 31.465 1.00 81.62 203 MET A N 1
ATOM 1671 C CA . MET A 1 203 ? -16.192 -6.566 32.350 1.00 81.62 203 MET A CA 1
ATOM 1672 C C . MET A 1 203 ? -17.216 -5.473 32.659 1.00 81.62 203 MET A C 1
ATOM 1674 O O . MET A 1 203 ? -17.343 -5.078 33.818 1.00 81.62 203 MET A O 1
ATOM 1678 N N . LEU A 1 204 ? -17.981 -5.015 31.664 1.00 85.69 204 LEU A N 1
ATOM 1679 C CA . LEU A 1 204 ? -19.064 -4.057 31.877 1.00 85.69 204 LEU A CA 1
ATOM 1680 C C . LEU A 1 204 ? -20.095 -4.602 32.873 1.00 85.69 204 LEU A C 1
ATOM 1682 O O . LEU A 1 204 ? -20.432 -3.900 33.825 1.00 85.69 204 LEU A O 1
ATOM 1686 N N . ASP A 1 205 ? -20.530 -5.852 32.721 1.00 88.38 205 ASP A N 1
ATOM 1687 C CA . ASP A 1 205 ? -21.489 -6.480 33.639 1.00 88.38 205 ASP A CA 1
ATOM 1688 C C . ASP A 1 205 ? -20.939 -6.575 35.075 1.00 88.38 205 ASP A C 1
ATOM 1690 O O . ASP A 1 205 ? -21.625 -6.209 36.038 1.00 88.38 205 ASP A O 1
ATOM 1694 N N . ARG A 1 206 ? -19.668 -6.977 35.237 1.00 86.44 206 ARG A N 1
ATOM 1695 C CA . ARG A 1 206 ? -18.980 -7.003 36.545 1.00 86.44 206 ARG A CA 1
ATOM 1696 C C . ARG A 1 206 ? -18.887 -5.609 37.178 1.00 86.44 206 ARG A C 1
ATOM 1698 O O . ARG A 1 206 ? -19.130 -5.448 38.379 1.00 86.44 206 ARG A O 1
ATOM 1705 N N . LEU A 1 207 ? -18.545 -4.595 36.382 1.00 84.94 207 LEU A N 1
ATOM 1706 C CA . LEU A 1 207 ? -18.424 -3.210 36.837 1.00 84.94 207 LEU A CA 1
ATOM 1707 C C . LEU A 1 207 ? -19.789 -2.622 37.212 1.00 84.94 207 LEU A C 1
ATOM 1709 O O . LEU A 1 207 ? -19.882 -1.919 38.218 1.00 84.94 207 LEU A O 1
ATOM 1713 N N . ILE A 1 208 ? -20.853 -2.938 36.462 1.00 90.06 208 ILE A N 1
ATOM 1714 C CA . ILE A 1 208 ? -22.227 -2.530 36.792 1.00 90.06 208 ILE A CA 1
ATOM 1715 C C . ILE A 1 208 ? -22.620 -3.095 38.158 1.00 90.06 208 ILE A C 1
ATOM 1717 O O . ILE A 1 208 ? -23.117 -2.342 38.998 1.00 90.06 208 ILE A O 1
ATOM 1721 N N . GLY A 1 209 ? -22.352 -4.383 38.401 1.00 88.88 209 GLY A N 1
ATOM 1722 C CA . GLY A 1 209 ? -22.640 -5.030 39.683 1.00 88.88 209 GLY A CA 1
ATOM 1723 C C . GLY A 1 209 ? -21.880 -4.424 40.869 1.00 88.88 209 GLY A C 1
ATOM 1724 O O . GLY A 1 209 ? -22.403 -4.404 41.980 1.00 88.88 209 GLY A O 1
ATOM 1725 N N . SER A 1 210 ? -20.676 -3.895 40.635 1.00 89.62 210 SER A N 1
ATOM 1726 C CA . SER A 1 210 ? -19.787 -3.398 41.696 1.00 89.62 210 SER A CA 1
ATOM 1727 C C . SER A 1 210 ? -19.913 -1.893 41.961 1.00 89.62 210 SER A C 1
ATOM 1729 O O . SER A 1 210 ? -19.779 -1.452 43.101 1.00 89.62 210 SER A O 1
ATOM 1731 N N . PHE A 1 211 ? -20.164 -1.091 40.923 1.00 89.50 211 PHE A N 1
ATOM 1732 C CA . PHE A 1 211 ? -20.050 0.374 40.981 1.00 89.50 211 PHE A CA 1
ATOM 1733 C C . PHE A 1 211 ? -21.299 1.118 40.489 1.00 89.50 211 PHE A C 1
ATOM 1735 O O . PHE A 1 211 ? -21.352 2.351 40.571 1.00 89.50 211 PHE A O 1
ATOM 1742 N N . GLY A 1 212 ? -22.305 0.391 39.996 1.00 88.12 212 GLY A N 1
ATOM 1743 C CA . GLY A 1 212 ? -23.484 0.956 39.349 1.00 88.12 212 GLY A CA 1
ATOM 1744 C C . GLY A 1 212 ? -23.207 1.436 37.921 1.00 88.12 212 GLY A C 1
ATOM 1745 O O . GLY A 1 212 ? -22.069 1.678 37.517 1.00 88.12 212 GLY A O 1
ATOM 1746 N N . VAL A 1 213 ? -24.280 1.594 37.145 1.00 86.94 213 VAL A N 1
ATOM 1747 C CA . VAL A 1 213 ? -24.226 1.864 35.696 1.00 86.94 213 VAL A CA 1
ATOM 1748 C C . VAL A 1 213 ? -23.360 3.079 35.309 1.00 86.94 213 VAL A C 1
ATOM 1750 O O . VAL A 1 213 ? -22.526 2.930 34.417 1.00 86.94 213 VAL A O 1
ATOM 1753 N N . PRO A 1 214 ? -23.474 4.262 35.950 1.00 86.12 214 PRO A N 1
ATOM 1754 C CA . PRO A 1 214 ? -22.724 5.444 35.512 1.00 86.12 214 PRO A CA 1
ATOM 1755 C C . PRO A 1 214 ? -21.208 5.291 35.684 1.00 86.12 214 PRO A C 1
ATOM 1757 O O . PRO A 1 214 ? -20.441 5.636 34.787 1.00 86.12 214 PRO A O 1
ATOM 1760 N N . ASN A 1 215 ? -20.777 4.730 36.817 1.00 82.81 215 ASN A N 1
ATOM 1761 C CA . ASN A 1 215 ? -19.359 4.528 37.113 1.00 82.81 215 ASN A CA 1
ATOM 1762 C C . ASN A 1 215 ? -18.772 3.394 36.270 1.00 82.81 215 ASN A C 1
ATOM 1764 O O . ASN A 1 215 ? -17.636 3.500 35.819 1.00 82.81 215 ASN A O 1
ATOM 1768 N N . ALA A 1 216 ? -19.553 2.344 36.008 1.00 80.75 216 ALA A N 1
ATOM 1769 C CA . ALA A 1 216 ? -19.142 1.250 35.139 1.00 80.75 216 ALA A CA 1
ATOM 1770 C C . ALA A 1 216 ? -18.846 1.732 33.714 1.00 80.75 216 ALA A C 1
ATOM 1772 O O . ALA A 1 216 ? -17.796 1.409 33.168 1.00 80.75 216 ALA A O 1
ATOM 1773 N N . ILE A 1 217 ? -19.722 2.566 33.143 1.00 81.62 217 ILE A N 1
ATOM 1774 C CA . ILE A 1 217 ? -19.518 3.156 31.811 1.00 81.62 217 ILE A CA 1
ATOM 1775 C C . ILE A 1 217 ? -18.281 4.060 31.795 1.00 81.62 217 ILE A C 1
ATOM 1777 O O . ILE A 1 217 ? -17.505 4.012 30.846 1.00 81.62 217 ILE A O 1
ATOM 1781 N N . PHE A 1 218 ? -18.078 4.869 32.837 1.00 80.44 218 PHE A N 1
ATOM 1782 C CA . PHE A 1 218 ? -16.921 5.759 32.927 1.00 80.44 218 PHE A CA 1
ATOM 1783 C C . PHE A 1 218 ? -15.593 4.989 33.002 1.00 80.44 218 PHE A C 1
ATOM 1785 O O . PHE A 1 218 ? -14.668 5.291 32.251 1.00 80.44 218 PHE A O 1
ATOM 1792 N N . ILE A 1 219 ? -15.515 3.962 33.854 1.00 80.25 219 ILE A N 1
ATOM 1793 C CA . ILE A 1 219 ? -14.335 3.091 33.976 1.00 80.25 219 ILE A CA 1
ATOM 1794 C C . ILE A 1 219 ? -14.084 2.345 32.659 1.00 80.25 219 ILE A C 1
ATOM 1796 O O . ILE A 1 219 ? -12.948 2.297 32.191 1.00 80.25 219 ILE A O 1
ATOM 1800 N N . LEU A 1 220 ? -15.140 1.819 32.028 1.00 81.38 220 LEU A N 1
ATOM 1801 C CA . LEU A 1 220 ? -15.031 1.130 30.743 1.00 81.38 220 LEU A CA 1
ATOM 1802 C C . LEU A 1 220 ? -14.532 2.066 29.636 1.00 81.38 220 LEU A C 1
ATOM 1804 O O . LEU A 1 220 ? -13.679 1.676 28.853 1.00 81.38 220 LEU A O 1
ATOM 1808 N N . ALA A 1 221 ? -15.008 3.312 29.596 1.00 79.56 221 ALA A N 1
ATOM 1809 C CA . ALA A 1 221 ? -14.550 4.303 28.626 1.00 79.56 221 ALA A CA 1
ATOM 1810 C C . ALA A 1 221 ? -13.067 4.661 28.816 1.00 79.56 221 ALA A C 1
ATOM 1812 O O . ALA A 1 221 ? -12.352 4.834 27.832 1.00 79.56 221 ALA A O 1
ATOM 1813 N N . ILE A 1 222 ? -12.586 4.738 30.063 1.00 77.75 222 ILE A N 1
ATOM 1814 C CA . ILE A 1 222 ? -11.156 4.924 30.347 1.00 77.75 222 ILE A CA 1
ATOM 1815 C C . ILE A 1 222 ? -10.355 3.715 29.859 1.00 77.75 222 ILE A C 1
ATOM 1817 O O . ILE A 1 222 ? -9.344 3.905 29.192 1.00 77.75 222 ILE A O 1
ATOM 1821 N N . ASN A 1 223 ? -10.813 2.490 30.126 1.00 75.50 223 ASN A N 1
ATOM 1822 C CA . ASN A 1 223 ? -10.135 1.278 29.656 1.00 75.50 223 ASN A CA 1
ATOM 1823 C C . ASN A 1 223 ? -10.139 1.155 28.131 1.00 75.50 223 ASN A C 1
ATOM 1825 O O . ASN A 1 223 ? -9.105 0.832 27.561 1.00 75.50 223 ASN A O 1
ATOM 1829 N N . ASP A 1 224 ? -11.244 1.491 27.461 1.00 74.00 224 ASP A N 1
ATOM 1830 C CA . ASP A 1 224 ? -11.318 1.555 25.997 1.00 74.00 224 ASP A CA 1
ATOM 1831 C C . ASP A 1 224 ? -10.275 2.542 25.437 1.00 74.00 224 ASP A C 1
ATOM 1833 O O . ASP A 1 224 ? -9.634 2.258 24.428 1.00 74.00 224 ASP A O 1
ATOM 1837 N N . VAL A 1 225 ? -10.070 3.687 26.099 1.00 70.44 225 VAL A N 1
ATOM 1838 C CA . VAL A 1 225 ? -9.038 4.669 25.726 1.00 70.44 225 VAL A CA 1
ATOM 1839 C C . VAL A 1 225 ? -7.633 4.125 26.006 1.00 70.44 225 VAL A C 1
ATOM 1841 O O . VAL A 1 225 ? -6.778 4.180 25.129 1.00 70.44 225 VAL A O 1
ATOM 1844 N N . LEU A 1 226 ? -7.372 3.560 27.184 1.00 68.06 226 LEU A N 1
ATOM 1845 C CA . LEU A 1 226 ? -6.055 3.006 27.525 1.00 68.06 226 LEU A CA 1
ATOM 1846 C C . LEU A 1 226 ? -5.654 1.855 26.591 1.00 68.06 226 LEU A C 1
ATOM 1848 O O . LEU A 1 226 ? -4.518 1.830 26.116 1.00 68.06 226 LEU A O 1
ATOM 1852 N N . TYR A 1 227 ? -6.604 0.974 26.269 1.00 66.88 227 TYR A N 1
ATOM 1853 C CA . TYR A 1 227 ? -6.461 -0.100 25.287 1.00 66.88 227 TYR A CA 1
ATOM 1854 C C . TYR A 1 227 ? -6.101 0.457 23.902 1.00 66.88 227 TYR A C 1
ATOM 1856 O O . TYR A 1 227 ? -5.130 0.025 23.285 1.00 66.88 227 TYR A O 1
ATOM 1864 N N . ARG A 1 228 ? -6.819 1.490 23.446 1.00 64.94 228 ARG A N 1
ATOM 1865 C CA . ARG A 1 228 ? -6.576 2.155 22.156 1.00 64.94 228 ARG A CA 1
ATOM 1866 C C . ARG A 1 228 ? -5.209 2.833 22.047 1.00 64.94 228 ARG A C 1
ATOM 1868 O O . ARG A 1 228 ? -4.620 2.826 20.973 1.00 64.94 228 ARG A O 1
ATOM 1875 N N . TYR A 1 229 ? -4.687 3.400 23.133 1.00 59.25 229 TYR A N 1
ATOM 1876 C CA . TYR A 1 229 ? -3.408 4.127 23.132 1.00 59.25 229 TYR A CA 1
ATOM 1877 C C . TYR A 1 229 ? -2.203 3.292 23.599 1.00 59.25 229 TYR A C 1
ATOM 1879 O O . TYR A 1 229 ? -1.098 3.825 23.699 1.00 59.25 229 TYR A O 1
ATOM 1887 N N . GLY A 1 230 ? -2.385 1.998 23.893 1.00 54.34 230 GLY A N 1
ATOM 1888 C CA . GLY A 1 230 ? -1.295 1.100 24.301 1.00 54.34 230 GLY A CA 1
ATOM 1889 C C . GLY A 1 230 ? -0.545 1.558 25.560 1.00 54.34 230 GLY A C 1
ATOM 1890 O O . GLY A 1 230 ? 0.639 1.257 25.726 1.00 54.34 230 GLY A O 1
ATOM 1891 N N . VAL A 1 231 ? -1.200 2.332 26.434 1.00 48.25 231 VAL A N 1
ATOM 1892 C CA . VAL A 1 231 ? -0.578 2.903 27.636 1.00 48.25 231 VAL A CA 1
ATOM 1893 C C . VAL A 1 231 ? -0.592 1.856 28.751 1.00 48.25 231 VAL A C 1
ATOM 1895 O O . VAL A 1 231 ? -1.512 1.814 29.563 1.00 48.25 231 VAL A O 1
ATOM 1898 N N . GLY A 1 232 ? 0.459 1.032 28.793 1.00 38.56 232 GLY A N 1
ATOM 1899 C CA . GLY A 1 232 ? 0.773 0.122 29.900 1.00 38.56 232 GLY A CA 1
ATOM 1900 C C . GLY A 1 232 ? 0.741 -1.362 29.527 1.00 38.56 232 GLY A C 1
ATOM 1901 O O . GLY A 1 232 ? -0.153 -1.827 28.827 1.00 38.56 232 GLY A O 1
ATOM 1902 N N . TRP A 1 233 ? 1.728 -2.116 30.023 1.00 37.78 233 TRP A N 1
ATOM 1903 C CA . TRP A 1 233 ? 1.627 -3.571 30.142 1.00 37.78 233 TRP A CA 1
ATOM 1904 C C . TRP A 1 233 ? 0.350 -3.914 30.925 1.00 37.78 233 TRP A C 1
ATOM 1906 O O . TRP A 1 233 ? 0.052 -3.262 31.923 1.00 37.78 233 TRP A O 1
ATOM 1916 N N . SER A 1 234 ? -0.399 -4.909 30.453 1.00 43.84 234 SER A N 1
ATOM 1917 C CA . SER A 1 234 ? -1.624 -5.435 31.064 1.00 43.84 234 SER A CA 1
ATOM 1918 C C . SER A 1 234 ? -2.757 -4.422 31.333 1.00 43.84 234 SER A C 1
ATOM 1920 O O . SER A 1 234 ? -2.999 -4.024 32.471 1.00 43.84 234 SER A O 1
ATOM 1922 N N . ALA A 1 235 ? -3.562 -4.115 30.318 1.00 44.41 235 ALA A N 1
ATOM 1923 C CA . ALA A 1 235 ? -4.992 -3.914 30.566 1.00 44.41 235 ALA A CA 1
ATOM 1924 C C . ALA A 1 235 ? -5.841 -4.732 29.582 1.00 44.41 235 ALA A C 1
ATOM 1926 O O . ALA A 1 235 ? -6.572 -4.151 28.778 1.00 44.41 235 ALA A O 1
ATOM 1927 N N . PRO A 1 236 ? -5.732 -6.072 29.570 1.00 47.31 236 PRO A N 1
ATOM 1928 C CA . PRO A 1 236 ? -6.574 -6.894 28.732 1.00 47.31 236 PRO A CA 1
ATOM 1929 C C . PRO A 1 236 ? -7.837 -7.146 29.533 1.00 47.31 236 PRO A C 1
ATOM 1931 O O . PRO A 1 236 ? -7.850 -7.169 30.766 1.00 47.31 236 PRO A O 1
ATOM 1934 N N . TYR A 1 237 ? -8.920 -7.366 28.823 1.00 51.38 237 TYR A N 1
ATOM 1935 C CA . TYR A 1 237 ? -10.158 -7.805 29.430 1.00 51.38 237 TYR A CA 1
ATOM 1936 C C . TYR A 1 237 ? -10.059 -9.269 29.955 1.00 51.38 237 TYR A C 1
ATOM 1938 O O . TYR A 1 237 ? -11.038 -9.806 30.475 1.00 51.38 237 TYR A O 1
ATOM 1946 N N . SER A 1 238 ? -8.852 -9.864 29.914 1.00 43.47 238 SER A N 1
ATOM 1947 C CA . SER A 1 238 ? -8.487 -11.220 30.324 1.00 43.47 238 SER A CA 1
ATOM 1948 C C . SER A 1 238 ? -7.758 -11.255 31.684 1.00 43.47 238 SER A C 1
ATOM 1950 O O . SER A 1 238 ? -6.832 -10.488 31.956 1.00 43.47 238 SER A O 1
ATOM 1952 N N . GLU A 1 239 ? -8.144 -12.200 32.550 1.00 40.38 239 GLU A N 1
ATOM 1953 C CA . GLU A 1 239 ? -7.418 -12.525 33.793 1.00 40.38 239 GLU A CA 1
ATOM 1954 C C . GLU A 1 239 ? -6.086 -13.261 33.528 1.00 40.38 239 GLU A C 1
ATOM 1956 O O . GLU A 1 2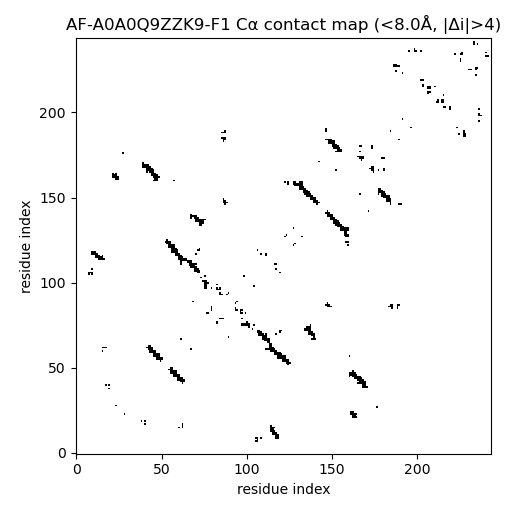39 ? -5.221 -13.285 34.405 1.00 40.38 239 GLU A O 1
ATOM 1961 N N . SER A 1 240 ? -5.885 -13.835 32.332 1.00 43.50 240 SER A N 1
ATOM 1962 C CA . SER A 1 240 ? -4.666 -14.583 31.970 1.00 43.50 240 SER A CA 1
ATOM 1963 C C . SER A 1 240 ? -3.408 -13.721 31.904 1.00 43.50 240 SER A C 1
ATOM 1965 O O . SER A 1 240 ? -2.312 -14.226 32.132 1.00 43.50 240 SER A O 1
ATOM 1967 N N . ASP A 1 241 ? -3.557 -12.423 31.661 1.00 38.25 241 ASP A N 1
ATOM 1968 C CA . ASP A 1 241 ? -2.433 -11.499 31.491 1.00 38.25 241 ASP A CA 1
ATOM 1969 C C . ASP A 1 241 ? -2.039 -10.768 32.787 1.00 38.25 241 ASP A C 1
ATOM 1971 O O . ASP A 1 241 ? -1.125 -9.945 32.793 1.00 38.25 241 ASP A O 1
ATOM 1975 N N . ILE A 1 242 ? -2.724 -11.066 33.897 1.00 40.25 242 ILE A N 1
ATOM 1976 C CA . ILE A 1 242 ? -2.439 -10.520 35.236 1.00 40.25 242 ILE A CA 1
ATOM 1977 C C . ILE A 1 242 ? -1.466 -11.437 36.014 1.00 40.25 242 ILE A C 1
ATOM 1979 O O . ILE A 1 242 ? -0.995 -11.077 37.092 1.00 40.25 242 ILE A O 1
ATOM 1983 N N . GLN A 1 243 ? -1.113 -12.612 35.476 1.00 34.34 243 GLN A N 1
ATOM 1984 C CA . GLN A 1 243 ? -0.196 -13.574 36.108 1.00 34.34 243 GLN A CA 1
ATOM 1985 C C . GLN A 1 243 ? 1.143 -13.744 35.365 1.00 34.34 243 GLN A C 1
ATOM 1987 O O . GLN A 1 243 ? 1.569 -14.873 35.112 1.00 34.34 243 GLN A O 1
ATOM 1992 N N . ALA A 1 244 ? 1.826 -12.638 35.057 1.00 33.81 244 ALA A N 1
ATOM 1993 C CA . ALA A 1 244 ? 3.241 -12.639 34.664 1.00 33.81 244 ALA A CA 1
ATOM 1994 C C . ALA A 1 244 ? 4.121 -12.007 35.751 1.00 33.81 244 ALA A C 1
ATOM 1996 O O . ALA A 1 244 ? 3.736 -10.936 36.274 1.00 33.81 244 ALA A O 1
#

Radius of gyration: 22.23 Å; Cα contacts (8 Å, |Δi|>4): 422; chains: 1; bounding box: 50×50×66 Å

Sequence (244 aa):
MTTLKYQFEQKRLDNFEWSDGSKLSGITALTNDERDRVRKQPLFYLETVSIDSYEDDIYFVNNTNEMLRWVAPFKPYRNINEARAKLGDTSDENLRKVTLYSDDMDSVYQDVLPKQGVRIGSTHIMYDSDVMMQWFVHVPYKGPDTHYAIWQFNVVEKGGIRGTYPLLWDDFSKPSHMVSCDCLFDQADMPIEVNIYEERCAMLDRLIGSFGVPNAIFILAINDVLYRYGVGWSAPYSESDIQA

pLDDT: mean 70.86, std 18.47, range [30.81, 96.19]

Solvent-accessible surface area (backbone atoms only — not comparable to full-atom values): 14244 Å² total; per-residue (Å²): 136,85,80,80,74,82,74,78,76,83,46,75,47,75,78,60,73,90,63,99,72,68,63,65,70,58,98,77,72,66,88,76,71,81,83,81,63,78,86,74,52,47,38,29,30,35,40,47,46,71,77,56,99,50,37,31,39,32,20,45,31,35,58,40,94,55,66,26,66,38,43,27,55,44,76,49,50,89,46,59,78,80,39,71,33,56,53,55,52,77,48,73,68,31,47,56,31,38,58,73,63,48,96,61,60,78,60,50,44,63,66,42,41,48,22,23,27,38,55,60,50,69,42,41,60,81,76,35,44,86,36,78,42,76,48,41,41,33,34,58,53,60,53,100,91,48,70,42,22,39,38,37,38,39,47,71,36,68,36,47,76,55,45,54,43,68,55,29,33,70,84,70,46,68,44,90,83,51,77,44,62,45,77,46,63,45,43,90,63,59,74,78,50,76,89,47,45,60,34,46,51,54,49,44,54,54,31,30,77,74,60,36,64,72,52,18,52,52,53,48,53,50,50,56,50,37,56,38,65,65,70,62,87,73,74,64,72,51,77,78,66,73,76,121

Secondary structure (DSSP, 8-state):
-----------EE------S-----STT--TTSSSS---PPEEEEEEEEESSSSEEEEEEEE-SSS-EEEEBSS---S-TTTTT--TT--SHHHHHHHTSS-TTGGGPEEEE-TT-EEEEEEEETTTSTTSEEEEEEEEEE--TTS--EEEEEEEEEET---S-EEEEETTSPPPTT-SEEEEE--GGGPPPPHHHHHHHHHHHHHHHHHH-HHHHHHHHHHHHHHHHHT-SS---S-GGGG--

Foldseek 3Di:
DDPPPPDDDKDKDADADDDLDDPQPDPPPPPPPPDDDPSWDFQWKWFWDDPDPFKIWIWIWRQDQDWFQKKAFDQQAPDLVVLVAAQQDSDPVSVVSSNPDDPVSSQMDGGQHHGMIITSGMDGQVPQQAPWDWIWMWTFDAAPQGGTWIKIFIDIDRRDGDGMGGQATNVRDGDPRTPDTDTGHQLVNDDDDPVQVVLLVVQLVVCCVVPNNVVSVVVSVVLSSCVSVVPDQDPGSDPVSVPD